Protein AF-0000000066074157 (afdb_homodimer)

pLDDT: mean 97.21, std 5.42, range [56.06, 98.94]

Solvent-accessible surface area (backbone atoms only — not comparable to full-atom values): 10042 Å² total; per-residue (Å²): 130,67,60,67,63,65,35,26,73,60,47,38,75,76,45,83,81,45,41,66,37,86,92,48,96,34,20,33,29,40,74,49,78,46,93,35,44,68,54,33,51,49,39,51,51,57,46,50,55,51,21,60,74,66,71,52,65,59,36,37,37,38,48,57,25,34,39,38,40,38,36,48,34,77,82,44,68,15,15,24,67,66,36,48,53,52,50,54,48,49,62,71,62,98,131,67,59,66,64,65,35,25,74,60,46,36,75,78,44,83,79,44,40,66,38,86,90,47,95,34,21,34,28,40,75,48,77,46,93,35,46,69,54,33,51,49,39,50,50,57,46,49,55,51,21,60,74,67,72,51,67,56,36,38,36,37,48,55,25,34,40,38,40,41,36,48,34,75,81,42,68,16,13,25,66,68,40,49,54,50,49,54,47,50,62,70,62,100

Organism: Caulobacter vibrioides (strain ATCC 19089 / CIP 103742 / CB 15) (NCBI:txid190650)

Nearest PDB structures (foldseek):
  3jst-assembly2_B  TM=9.511E-01  e=1.530E-12  Brucella melitensis
  4wil-assembly1_A  TM=9.406E-01  e=5.810E-11  Mus musculus
  1ru0-assembly1_A  TM=9.405E-01  e=1.100E-10  Mus musculus
  3hxa-assembly1_D  TM=9.106E-01  e=7.994E-11  Rattus norvegicus
  2v6u-assembly1_A  TM=8.826E-01  e=7.500E-11  Toxoplasma gondii RH

Sequence (188 aa):
MSRPRIGAAAAITQLEGWAIAPNHKDAIVKTFRFDDFNQAFGFMTRVALMADKLDHHPEWFNVYNRVEVLLTTHDADGVTDLDLTLAKFMDSAAMSRPRIGAAAAITQLEGWAIAPNHKDAIVKTFRFDDFNQAFGFMTRVALMADKLDHHPEWFNVYNRVEVLLTTHDADGVTDLDLTLAKFMDSAA

Structure (mmCIF, N/CA/C/O backbone):
data_AF-0000000066074157-model_v1
#
loop_
_entity.id
_entity.type
_entity.pdbx_description
1 polymer 'Putative pterin-4-alpha-carbinolamine dehydratase'
#
loop_
_atom_site.group_PDB
_atom_site.id
_atom_site.type_symbol
_atom_site.label_atom_id
_atom_site.label_alt_id
_atom_site.label_comp_id
_atom_site.label_asym_id
_atom_site.label_entity_id
_atom_site.label_seq_id
_atom_site.pdbx_PDB_ins_code
_atom_site.Cartn_x
_atom_site.Cartn_y
_atom_site.Cartn_z
_atom_site.occupancy
_atom_site.B_iso_or_equiv
_atom_site.auth_seq_id
_atom_site.auth_comp_id
_atom_site.auth_asym_id
_atom_site.auth_atom_id
_atom_site.pdbx_PDB_model_num
ATOM 1 N N . MET A 1 1 ? 14.289 23.547 7.617 1 56.06 1 MET A N 1
ATOM 2 C CA . MET A 1 1 ? 13.766 23.656 8.977 1 56.06 1 MET A CA 1
ATOM 3 C C . MET A 1 1 ? 12.641 22.656 9.211 1 56.06 1 MET A C 1
ATOM 5 O O . MET A 1 1 ? 11.852 22.375 8.305 1 56.06 1 MET A O 1
ATOM 9 N N . SER A 1 2 ? 12.742 21.75 10.375 1 72.62 2 SER A N 1
ATOM 10 C CA . SER A 1 2 ? 11.719 20.766 10.695 1 72.62 2 SER A CA 1
ATOM 11 C C . SER A 1 2 ? 10.344 21.406 10.844 1 72.62 2 SER A C 1
ATOM 13 O O . SER A 1 2 ? 10.234 22.547 11.305 1 72.62 2 SER A O 1
ATOM 15 N N . ARG A 1 3 ? 9.344 20.953 10.156 1 81.56 3 ARG A N 1
ATOM 16 C CA . ARG A 1 3 ? 7.973 21.438 10.242 1 81.56 3 ARG A CA 1
ATOM 17 C C . ARG A 1 3 ? 7.465 21.391 11.68 1 81.56 3 ARG A C 1
ATOM 19 O O . ARG A 1 3 ? 7.801 20.469 12.438 1 81.56 3 ARG A O 1
ATOM 26 N N . PRO A 1 4 ? 6.777 22.391 12.094 1 91.31 4 PRO A N 1
ATOM 27 C CA . PRO A 1 4 ? 6.242 22.375 13.453 1 91.31 4 PRO A CA 1
ATOM 28 C C . PRO A 1 4 ? 5.348 21.172 13.727 1 91.31 4 PRO A C 1
ATOM 30 O O . PRO A 1 4 ? 4.547 20.781 12.867 1 91.31 4 PRO A O 1
ATOM 33 N N . ARG A 1 5 ? 5.578 20.562 14.922 1 95.44 5 ARG A N 1
ATOM 34 C CA . ARG A 1 5 ? 4.766 19.438 15.367 1 95.44 5 ARG A CA 1
ATOM 35 C C . ARG A 1 5 ? 3.5 19.922 16.062 1 95.44 5 ARG A C 1
ATOM 37 O O . ARG A 1 5 ? 3.553 20.812 16.922 1 95.44 5 ARG A O 1
ATOM 44 N N . ILE A 1 6 ? 2.346 19.438 15.625 1 97.62 6 ILE A N 1
ATOM 45 C CA . ILE A 1 6 ? 1.091 19.703 16.328 1 97.62 6 ILE A CA 1
ATOM 46 C C . ILE A 1 6 ? 0.775 18.531 17.266 1 97.62 6 ILE A C 1
ATOM 48 O O . ILE A 1 6 ? 0.051 18.703 18.25 1 97.62 6 ILE A O 1
ATOM 52 N N . GLY A 1 7 ? 1.252 17.312 16.922 1 98.25 7 GLY A N 1
ATOM 53 C CA . GLY A 1 7 ? 1.063 16.141 17.75 1 98.25 7 GLY A CA 1
ATOM 54 C C . GLY A 1 7 ? -0.182 15.352 17.391 1 98.25 7 GLY A C 1
ATOM 55 O O . GLY A 1 7 ? -1.191 15.93 16.984 1 98.25 7 GLY A O 1
ATOM 56 N N . ALA A 1 8 ? -0.112 14.047 17.594 1 98.69 8 ALA A N 1
ATOM 57 C CA . ALA A 1 8 ? -1.194 13.133 17.25 1 98.69 8 ALA A CA 1
ATOM 58 C C . ALA A 1 8 ? -2.461 13.453 18.031 1 98.69 8 ALA A C 1
ATOM 60 O O . ALA A 1 8 ? -3.564 13.422 17.484 1 98.69 8 ALA A O 1
ATOM 61 N N . ALA A 1 9 ? -2.279 13.727 19.297 1 97.88 9 ALA A N 1
ATOM 62 C CA . ALA A 1 9 ? -3.42 13.992 20.172 1 97.88 9 ALA A CA 1
ATOM 63 C C . ALA A 1 9 ? -4.223 15.188 19.672 1 97.88 9 ALA A C 1
ATOM 65 O O . ALA A 1 9 ? -5.457 15.148 19.641 1 97.88 9 ALA A O 1
ATOM 66 N N . ALA A 1 10 ? -3.537 16.234 19.312 1 97.94 10 ALA A N 1
ATOM 67 C CA . ALA A 1 10 ? -4.207 17.422 18.797 1 97.94 10 ALA A CA 1
ATOM 68 C C . ALA A 1 10 ? -4.855 17.141 17.438 1 97.94 10 ALA A C 1
ATOM 70 O O . ALA A 1 10 ? -5.965 17.609 17.172 1 97.94 10 ALA A O 1
ATOM 71 N N . ALA A 1 11 ? -4.195 16.438 16.578 1 98.5 11 ALA A N 1
ATOM 72 C CA . ALA A 1 11 ? -4.66 16.172 15.227 1 98.5 11 ALA A CA 1
ATOM 73 C C . ALA A 1 11 ? -5.965 15.383 15.234 1 98.5 11 ALA A C 1
ATOM 75 O O . ALA A 1 11 ? -6.906 15.719 14.508 1 98.5 11 ALA A O 1
ATOM 76 N N . ILE A 1 12 ? -6.008 14.312 16.109 1 98.44 12 ILE A N 1
ATOM 77 C CA . ILE A 1 12 ? -7.137 13.398 16.016 1 98.44 12 ILE A CA 1
ATOM 78 C C . ILE A 1 12 ? -8.414 14.086 16.5 1 98.44 12 ILE A C 1
ATOM 80 O O . ILE A 1 12 ? -9.523 13.648 16.172 1 98.44 12 ILE A O 1
ATOM 84 N N . THR A 1 13 ? -8.258 15.188 17.25 1 98.25 13 THR A N 1
ATOM 85 C CA . THR A 1 13 ? -9.43 15.938 17.688 1 98.25 13 THR A CA 1
ATOM 86 C C . THR A 1 13 ? -10.102 16.625 16.5 1 98.25 13 THR A C 1
ATOM 88 O O . THR A 1 13 ? -11.258 17.031 16.594 1 98.25 13 THR A O 1
ATOM 91 N N . GLN A 1 14 ? -9.43 16.719 15.414 1 98.12 14 GLN A N 1
ATOM 92 C CA . GLN A 1 14 ? -9.938 17.406 14.227 1 98.12 14 GLN A CA 1
ATOM 93 C C . GLN A 1 14 ? -10.32 16.406 13.141 1 98.12 14 GLN A C 1
ATOM 95 O O . GLN A 1 14 ? -10.656 16.812 12.016 1 98.12 14 GLN A O 1
ATOM 100 N N . LEU A 1 15 ? -10.258 15.18 13.453 1 98.56 15 LEU A N 1
ATOM 101 C CA . LEU A 1 15 ? -10.461 14.125 12.461 1 98.56 15 LEU A CA 1
ATOM 102 C C . LEU A 1 15 ? -11.484 13.109 12.961 1 98.56 15 LEU A C 1
ATOM 104 O O . LEU A 1 15 ? -11.656 12.938 14.172 1 98.56 15 LEU A O 1
ATOM 108 N N . GLU A 1 16 ? -12.188 12.547 12.117 1 97.62 16 GLU A N 1
ATOM 109 C CA . GLU A 1 16 ? -13.117 11.484 12.469 1 97.62 16 GLU A CA 1
ATOM 110 C C . GLU A 1 16 ? -12.547 10.109 12.109 1 97.62 16 GLU A C 1
ATOM 112 O O . GLU A 1 16 ? -12.117 9.891 10.977 1 97.62 16 GLU A O 1
ATOM 117 N N . GLY A 1 17 ? -12.539 9.203 13.039 1 98.44 17 GLY A N 1
ATOM 118 C CA . GLY A 1 17 ? -12.164 7.824 12.766 1 98.44 17 GLY A CA 1
ATOM 119 C C . GLY A 1 17 ? -10.664 7.598 12.805 1 98.44 17 GLY A C 1
ATOM 120 O O . GLY A 1 17 ? -10.188 6.5 12.516 1 98.44 17 GLY A O 1
ATOM 121 N N . TRP A 1 18 ? -9.938 8.57 13.055 1 98.81 18 TRP A N 1
ATOM 122 C CA . TRP A 1 18 ? -8.492 8.453 13.219 1 98.81 18 TRP A CA 1
ATOM 123 C C . TRP A 1 18 ? -8.117 8.227 14.68 1 98.81 18 TRP A C 1
ATOM 125 O O . TRP A 1 18 ? -8.828 8.68 15.586 1 98.81 18 TRP A O 1
ATOM 135 N N . ALA A 1 19 ? -7.027 7.547 14.898 1 98.81 19 ALA A N 1
ATOM 136 C CA . ALA A 1 19 ? -6.535 7.25 16.25 1 98.81 19 ALA A CA 1
ATOM 137 C C . ALA A 1 19 ? -5.039 7.531 16.359 1 98.81 19 ALA A C 1
ATOM 139 O O . ALA A 1 19 ? -4.352 7.672 15.336 1 98.81 19 ALA A O 1
ATOM 140 N N . ILE A 1 20 ? -4.586 7.617 17.609 1 98.75 20 ILE A N 1
ATOM 141 C CA . ILE A 1 20 ? -3.15 7.652 17.859 1 98.75 20 ILE A CA 1
ATOM 142 C C . ILE A 1 20 ? -2.557 6.262 17.641 1 98.75 20 ILE A C 1
ATOM 144 O O . ILE A 1 20 ? -3.105 5.266 18.109 1 98.75 20 ILE A O 1
ATOM 148 N N . ALA A 1 21 ? -1.459 6.246 16.891 1 98.5 21 ALA A N 1
ATOM 149 C CA . ALA A 1 21 ? -0.826 4.953 16.641 1 98.5 21 ALA A CA 1
ATOM 150 C C . ALA A 1 21 ? -0.281 4.344 17.922 1 98.5 21 ALA A C 1
ATOM 152 O O . ALA A 1 21 ? 0.498 4.98 18.641 1 98.5 21 ALA A O 1
ATOM 153 N N . PRO A 1 22 ? -0.626 3.164 18.344 1 95.38 22 PRO A N 1
ATOM 154 C CA . PRO A 1 22 ? -0.221 2.59 19.625 1 95.38 22 PRO A CA 1
ATOM 155 C C . PRO A 1 22 ? 1.269 2.258 19.688 1 95.38 22 PRO A C 1
ATOM 157 O O . PRO A 1 22 ? 1.879 2.316 20.75 1 95.38 22 PRO A O 1
ATOM 160 N N . ASN A 1 23 ? 1.909 1.948 18.703 1 92.62 23 ASN A N 1
ATOM 161 C CA . ASN A 1 23 ? 3.307 1.529 18.703 1 92.62 23 ASN A CA 1
ATOM 162 C C . ASN A 1 23 ? 4.18 2.508 17.922 1 92.62 23 ASN A C 1
ATOM 164 O O . ASN A 1 23 ? 5.074 2.094 17.188 1 92.62 23 ASN A O 1
ATOM 168 N N . HIS A 1 24 ? 3.877 3.703 18.109 1 96.5 24 HIS A N 1
ATOM 169 C CA . HIS A 1 24 ? 4.633 4.781 17.469 1 96.5 24 HIS A CA 1
ATOM 170 C C . HIS A 1 24 ? 4.773 5.977 18.406 1 96.5 24 HIS A C 1
ATOM 172 O O . HIS A 1 24 ? 3.887 6.242 19.219 1 96.5 24 HIS A O 1
ATOM 178 N N . LYS A 1 25 ? 5.867 6.656 18.359 1 95.94 25 LYS A N 1
ATOM 179 C CA . LYS A 1 25 ? 6.113 7.801 19.234 1 95.94 25 LYS A CA 1
ATOM 180 C C . LYS A 1 25 ? 5.047 8.875 19.047 1 95.94 25 LYS A C 1
ATOM 182 O O . LYS A 1 25 ? 4.504 9.398 20.016 1 95.94 25 LYS A O 1
ATOM 187 N N . ASP A 1 26 ? 4.777 9.297 17.781 1 98.56 26 ASP A N 1
ATOM 188 C CA . ASP A 1 26 ? 3.797 10.32 17.438 1 98.56 26 ASP A CA 1
ATOM 189 C C . ASP A 1 26 ? 3.324 10.172 16 1 98.56 26 ASP A C 1
ATOM 191 O O . ASP A 1 26 ? 3.965 10.672 15.07 1 98.56 26 ASP A O 1
ATOM 195 N N . ALA A 1 27 ? 2.188 9.531 15.789 1 98.88 27 ALA A N 1
ATOM 196 C CA . ALA A 1 27 ? 1.576 9.266 14.492 1 98.88 27 ALA A CA 1
ATOM 197 C C . ALA A 1 27 ? 0.07 9.062 14.625 1 98.88 27 ALA A C 1
ATOM 199 O O . ALA A 1 27 ? -0.431 8.789 15.719 1 98.88 27 ALA A O 1
ATOM 200 N N . ILE A 1 28 ? -0.613 9.219 13.547 1 98.94 28 ILE A N 1
ATOM 201 C CA . ILE A 1 28 ? -2.045 8.938 13.516 1 98.94 28 ILE A CA 1
ATOM 202 C C . ILE A 1 28 ? -2.336 7.84 12.492 1 98.94 28 ILE A C 1
ATOM 204 O O . ILE A 1 28 ? -1.609 7.691 11.508 1 98.94 28 ILE A O 1
ATOM 208 N N . VAL A 1 29 ? -3.387 7.043 12.758 1 98.94 29 VAL A N 1
ATOM 209 C CA . VAL A 1 29 ? -3.678 5.887 11.922 1 98.94 29 VAL A CA 1
ATOM 210 C C . VAL A 1 29 ? -5.176 5.809 11.648 1 98.94 29 VAL A C 1
ATOM 212 O O . VAL A 1 29 ? -5.984 6.285 12.445 1 98.94 29 VAL A O 1
ATOM 215 N N . LYS A 1 30 ? -5.523 5.27 10.539 1 98.88 30 LYS A N 1
ATOM 216 C CA . LYS A 1 30 ? -6.898 4.938 10.172 1 98.88 30 LYS A CA 1
ATOM 217 C C . LYS A 1 30 ? -6.941 3.805 9.156 1 98.88 30 LYS A C 1
ATOM 219 O O . LYS A 1 30 ? -6.066 3.705 8.297 1 98.88 30 LYS A O 1
ATOM 224 N N . THR A 1 31 ? -7.91 2.934 9.305 1 98.88 31 THR A N 1
ATOM 225 C CA . THR A 1 31 ? -8.195 1.899 8.32 1 98.88 31 THR A CA 1
ATOM 226 C C . THR A 1 31 ? -9.43 2.26 7.5 1 98.88 31 THR A C 1
ATOM 228 O O . THR A 1 31 ? -10.477 2.586 8.062 1 98.88 31 THR A O 1
ATOM 231 N N . PHE A 1 32 ? -9.266 2.273 6.188 1 98.94 32 PHE A N 1
ATOM 232 C CA . PHE A 1 32 ? -10.375 2.455 5.258 1 98.94 32 PHE A CA 1
ATOM 233 C C . PHE A 1 32 ? -10.797 1.122 4.648 1 98.94 32 PHE A C 1
ATOM 235 O O . PHE A 1 32 ? -9.945 0.282 4.336 1 98.94 32 PHE A O 1
ATOM 242 N N . ARG A 1 33 ? -12.078 0.903 4.477 1 98.81 33 ARG A N 1
ATOM 243 C CA . ARG A 1 33 ? -12.633 -0.272 3.812 1 98.81 33 ARG A CA 1
ATOM 244 C C . ARG A 1 33 ? -13.555 0.132 2.664 1 98.81 33 ARG A C 1
ATOM 246 O O . ARG A 1 33 ? -14.32 1.091 2.783 1 98.81 33 ARG A O 1
ATOM 253 N N . PHE A 1 34 ? -13.43 -0.602 1.562 1 98.88 34 PHE A N 1
ATOM 254 C CA . PHE A 1 34 ? -14.18 -0.307 0.344 1 98.88 34 PHE A CA 1
ATOM 255 C C . PHE A 1 34 ? -14.945 -1.533 -0.129 1 98.88 34 PHE A C 1
ATOM 257 O O . PHE A 1 34 ? -14.883 -2.594 0.497 1 98.88 34 PHE A O 1
ATOM 264 N N . ASP A 1 35 ? -15.695 -1.374 -1.192 1 98.62 35 ASP A N 1
ATOM 265 C CA . ASP A 1 35 ? -16.516 -2.48 -1.679 1 98.62 35 ASP A CA 1
ATOM 266 C C . ASP A 1 35 ? -15.648 -3.553 -2.342 1 98.62 35 ASP A C 1
ATOM 268 O O . ASP A 1 35 ? -15.961 -4.742 -2.268 1 98.62 35 ASP A O 1
ATOM 272 N N . ASP A 1 36 ? -14.656 -3.113 -3.029 1 98.44 36 ASP A N 1
ATOM 273 C CA . ASP A 1 36 ? -13.773 -4.031 -3.742 1 98.44 36 ASP A CA 1
ATOM 274 C C . ASP A 1 36 ? -12.383 -3.426 -3.936 1 98.44 36 ASP A C 1
ATOM 276 O O . ASP A 1 36 ? -12.109 -2.328 -3.443 1 98.44 36 ASP A O 1
ATOM 280 N N . PHE A 1 37 ? -11.539 -4.23 -4.574 1 98.62 37 PHE A N 1
ATOM 281 C CA . PHE A 1 37 ? -10.156 -3.822 -4.785 1 98.62 37 PHE A CA 1
ATOM 282 C C . PHE A 1 37 ? -10.086 -2.58 -5.664 1 98.62 37 PHE A C 1
ATOM 284 O O . PHE A 1 37 ? -9.25 -1.701 -5.441 1 98.62 37 PHE A O 1
ATOM 291 N N . ASN A 1 38 ? -10.938 -2.484 -6.668 1 98.25 38 ASN A N 1
ATOM 292 C CA . ASN A 1 38 ? -10.922 -1.355 -7.594 1 98.25 38 ASN A CA 1
ATOM 293 C C . ASN A 1 38 ? -11.195 -0.038 -6.875 1 98.25 38 ASN A C 1
ATOM 295 O O . ASN A 1 38 ? -10.516 0.96 -7.117 1 98.25 38 ASN A O 1
ATOM 299 N N . GLN A 1 39 ? -12.102 -0.058 -6.004 1 98.75 39 GLN A N 1
ATOM 300 C CA . GLN A 1 39 ? -12.398 1.148 -5.238 1 98.75 39 GLN A CA 1
ATOM 301 C C . GLN A 1 39 ? -11.258 1.489 -4.285 1 98.75 39 GLN A C 1
ATOM 303 O O . GLN A 1 39 ? -10.898 2.66 -4.125 1 98.75 39 GLN A O 1
ATOM 308 N N . ALA A 1 40 ? -10.719 0.492 -3.588 1 98.81 40 ALA A N 1
ATOM 309 C CA . ALA A 1 40 ? -9.594 0.72 -2.688 1 98.81 40 ALA A CA 1
ATOM 310 C C . ALA A 1 40 ? -8.422 1.348 -3.43 1 98.81 40 ALA A C 1
ATOM 312 O O . ALA A 1 40 ? -7.852 2.346 -2.979 1 98.81 40 ALA A O 1
ATOM 313 N N . PHE A 1 41 ? -8.109 0.77 -4.598 1 98.81 41 PHE A N 1
ATOM 314 C CA . PHE A 1 41 ? -6.953 1.271 -5.328 1 98.81 41 PHE A CA 1
ATOM 315 C C . PHE A 1 41 ? -7.246 2.633 -5.941 1 98.81 41 PHE A C 1
ATOM 317 O O . PHE A 1 41 ? -6.348 3.461 -6.094 1 98.81 41 PHE A O 1
ATOM 324 N N . GLY A 1 42 ? -8.531 2.848 -6.285 1 98.81 42 GLY A N 1
ATOM 325 C CA . GLY A 1 42 ? -8.922 4.188 -6.695 1 98.81 42 GLY A CA 1
ATOM 326 C C . GLY A 1 42 ? -8.672 5.234 -5.625 1 98.81 42 GLY A C 1
ATOM 327 O O . GLY A 1 42 ? -8.156 6.316 -5.91 1 98.81 42 GLY A O 1
ATOM 328 N N . PHE A 1 43 ? -9.039 4.934 -4.387 1 98.94 43 PHE A N 1
ATOM 329 C CA . PHE A 1 43 ? -8.742 5.777 -3.234 1 98.94 43 PHE A CA 1
ATOM 330 C C . PHE A 1 43 ? -7.242 6.023 -3.113 1 98.94 43 PHE A C 1
ATOM 332 O O . PHE A 1 43 ? -6.805 7.168 -2.963 1 98.94 43 PHE A O 1
ATOM 339 N N . MET A 1 44 ? -6.449 4.969 -3.232 1 98.94 44 MET A N 1
ATOM 340 C CA . MET A 1 44 ? -5 5.09 -3.1 1 98.94 44 MET A CA 1
ATOM 341 C C . MET A 1 44 ? -4.426 5.977 -4.203 1 98.94 44 MET A C 1
ATOM 343 O O . MET A 1 44 ? -3.508 6.762 -3.959 1 98.94 44 MET A O 1
ATOM 347 N N . THR A 1 45 ? -5.016 5.852 -5.398 1 98.81 45 THR A N 1
ATOM 348 C CA . THR A 1 45 ? -4.555 6.656 -6.523 1 98.81 45 THR A CA 1
ATOM 349 C C . THR A 1 45 ? -4.812 8.141 -6.273 1 98.81 45 THR A C 1
ATOM 351 O O . THR A 1 45 ? -3.932 8.977 -6.48 1 98.81 45 THR A O 1
ATOM 354 N N . ARG A 1 46 ? -5.98 8.469 -5.828 1 98.88 46 ARG A N 1
ATOM 355 C CA . ARG A 1 46 ? -6.297 9.859 -5.516 1 98.88 46 ARG A CA 1
ATOM 356 C C . ARG A 1 46 ? -5.379 10.398 -4.422 1 98.88 46 ARG A C 1
ATOM 358 O O . ARG A 1 46 ? -4.902 11.523 -4.508 1 98.88 46 ARG A O 1
ATOM 365 N N . VAL A 1 47 ? -5.156 9.602 -3.418 1 98.88 47 VAL A N 1
ATOM 366 C CA . VAL A 1 47 ? -4.305 10.016 -2.311 1 98.88 47 VAL A CA 1
ATOM 367 C C . VAL A 1 47 ? -2.867 10.188 -2.801 1 98.88 47 VAL A C 1
ATOM 369 O O . VAL A 1 47 ? -2.17 11.117 -2.387 1 98.88 47 VAL A O 1
ATOM 372 N N . ALA A 1 48 ? -2.412 9.305 -3.688 1 98.88 48 ALA A N 1
ATOM 373 C CA . ALA A 1 48 ? -1.056 9.383 -4.223 1 98.88 48 ALA A CA 1
ATOM 374 C C . ALA A 1 48 ? -0.826 10.711 -4.941 1 98.88 48 ALA A C 1
ATOM 376 O O . ALA A 1 48 ? 0.241 11.312 -4.816 1 98.88 48 ALA A O 1
ATOM 377 N N . LEU A 1 49 ? -1.794 11.148 -5.691 1 98.38 49 LEU A N 1
ATOM 378 C CA . LEU A 1 49 ? -1.694 12.422 -6.395 1 98.38 49 LEU A CA 1
ATOM 379 C C . LEU A 1 49 ? -1.584 13.578 -5.41 1 98.38 49 LEU A C 1
ATOM 381 O O . LEU A 1 49 ? -0.754 14.477 -5.59 1 98.38 49 LEU A O 1
ATOM 3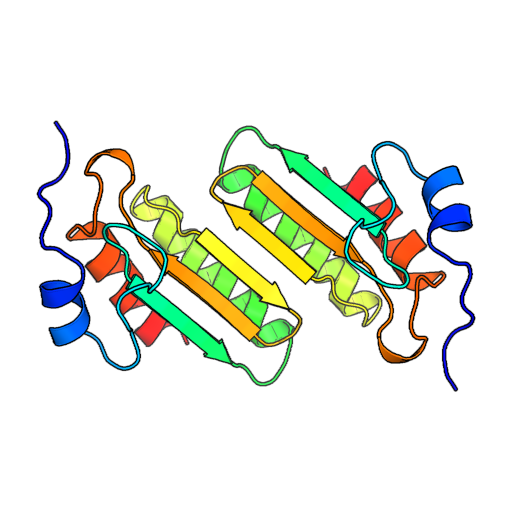85 N N . MET A 1 50 ? -2.367 13.562 -4.363 1 98.69 50 MET A N 1
ATOM 386 C CA . MET A 1 50 ? -2.303 14.602 -3.344 1 98.69 50 MET A CA 1
ATOM 387 C C . MET A 1 50 ? -0.975 14.547 -2.594 1 98.69 50 MET A C 1
ATOM 389 O O . MET A 1 50 ? -0.378 15.586 -2.303 1 98.69 50 MET A O 1
ATOM 393 N N . ALA A 1 51 ? -0.55 13.344 -2.234 1 98.62 51 ALA A N 1
ATOM 394 C CA . ALA A 1 51 ? 0.726 13.148 -1.552 1 98.62 51 ALA A CA 1
ATOM 395 C C . ALA A 1 51 ? 1.873 13.773 -2.338 1 98.62 51 ALA A C 1
ATOM 397 O O . ALA A 1 51 ? 2.756 14.414 -1.757 1 98.62 51 ALA A O 1
ATOM 398 N N . ASP A 1 52 ? 1.863 13.586 -3.654 1 97.06 52 ASP A N 1
ATOM 399 C CA . ASP A 1 52 ? 2.875 14.164 -4.531 1 97.06 52 ASP A CA 1
ATOM 400 C C . ASP A 1 52 ? 2.814 15.695 -4.5 1 97.06 52 ASP A C 1
ATOM 402 O O . ASP A 1 52 ? 3.848 16.359 -4.41 1 97.06 52 ASP A O 1
ATOM 406 N N . LYS A 1 53 ? 1.638 16.219 -4.539 1 97.38 53 LYS A N 1
ATOM 407 C CA . LYS A 1 53 ? 1.429 17.656 -4.504 1 97.38 53 LYS A CA 1
ATOM 408 C C . LYS A 1 53 ? 1.959 18.266 -3.205 1 97.38 53 LYS A C 1
ATOM 410 O O . LYS A 1 53 ? 2.568 19.328 -3.213 1 97.38 53 LYS A O 1
ATOM 415 N N . LEU A 1 54 ? 1.789 17.578 -2.125 1 97.38 54 LEU A N 1
ATOM 416 C CA . LEU A 1 54 ? 2.189 18.062 -0.805 1 97.38 54 LEU A CA 1
ATOM 417 C C . LEU A 1 54 ? 3.652 17.719 -0.528 1 97.38 54 LEU A C 1
ATOM 419 O O . LEU A 1 54 ? 4.238 18.234 0.429 1 97.38 54 LEU A O 1
ATOM 423 N N . ASP A 1 55 ? 4.18 16.812 -1.364 1 97.31 55 ASP A N 1
ATOM 424 C CA . ASP A 1 55 ? 5.469 16.188 -1.09 1 97.31 55 ASP A CA 1
ATOM 425 C C . ASP A 1 55 ? 5.504 15.594 0.313 1 97.31 55 ASP A C 1
ATOM 427 O O . ASP A 1 55 ? 6.422 15.867 1.09 1 97.31 55 ASP A O 1
ATOM 431 N N . HIS A 1 56 ? 4.535 14.953 0.688 1 98.38 56 HIS A N 1
ATOM 432 C CA . HIS A 1 56 ? 4.316 14.258 1.948 1 98.38 56 HIS A CA 1
ATOM 433 C C . HIS A 1 56 ? 3.564 12.945 1.729 1 98.38 56 HIS A C 1
ATOM 435 O O . HIS A 1 56 ? 2.396 12.961 1.334 1 98.38 56 HIS A O 1
ATOM 441 N N . HIS A 1 57 ? 4.254 11.891 1.969 1 98.75 57 HIS A N 1
ATOM 442 C CA . HIS A 1 57 ? 3.76 10.586 1.548 1 98.75 57 HIS A CA 1
ATOM 443 C C . HIS A 1 57 ? 3.336 9.75 2.748 1 98.75 57 HIS A C 1
ATOM 445 O O . HIS A 1 57 ? 3.992 9.773 3.791 1 98.75 57 HIS A O 1
ATOM 451 N N . PRO A 1 58 ? 2.285 9.023 2.613 1 98.75 58 PRO A N 1
ATOM 452 C CA . PRO A 1 58 ? 1.83 8.133 3.684 1 98.75 58 PRO A CA 1
ATOM 453 C C . PRO A 1 58 ? 2.674 6.863 3.795 1 98.75 58 PRO A C 1
ATOM 455 O O . PRO A 1 58 ? 3.473 6.57 2.9 1 98.75 58 PRO A O 1
ATOM 458 N N . GLU A 1 59 ? 2.598 6.199 4.891 1 98.56 59 GLU A N 1
ATOM 459 C CA . GLU A 1 59 ? 2.857 4.77 5.051 1 98.56 59 GLU A CA 1
ATOM 460 C C . GLU A 1 59 ? 1.561 3.967 5.039 1 98.56 59 GLU A C 1
ATOM 462 O O . GLU A 1 59 ? 0.646 4.246 5.816 1 98.56 59 GLU A O 1
ATOM 467 N N . TRP A 1 60 ? 1.448 2.998 4.109 1 98.81 60 TRP A N 1
ATOM 468 C CA . TRP A 1 60 ? 0.128 2.379 4.059 1 98.81 60 TRP A CA 1
ATOM 469 C C . TRP A 1 60 ? 0.225 0.926 3.605 1 98.81 60 TRP A C 1
ATOM 471 O O . TRP A 1 60 ? 1.177 0.545 2.92 1 98.81 60 TRP A O 1
ATOM 481 N N . PHE A 1 61 ? -0.65 0.119 4.125 1 98.88 61 PHE A N 1
ATOM 482 C CA . PHE A 1 61 ? -0.819 -1.309 3.881 1 98.88 61 PHE A CA 1
ATOM 483 C C . PHE A 1 61 ? -2.174 -1.592 3.242 1 98.88 61 PHE A C 1
ATOM 485 O O . PHE A 1 61 ? -3.195 -1.061 3.68 1 98.88 61 PHE A O 1
ATOM 492 N N . ASN A 1 62 ? -2.145 -2.367 2.127 1 98.88 62 ASN A N 1
ATOM 493 C CA . ASN A 1 62 ? -3.369 -2.678 1.398 1 98.88 62 ASN A CA 1
ATOM 494 C C . ASN A 1 62 ? -3.531 -4.18 1.189 1 98.88 62 ASN A C 1
ATOM 496 O O . ASN A 1 62 ? -2.596 -4.855 0.757 1 98.88 62 ASN A O 1
ATOM 500 N N . VAL A 1 63 ? -4.668 -4.738 1.549 1 98.38 63 VAL A N 1
ATOM 501 C CA . VAL A 1 63 ? -5.125 -6.09 1.24 1 98.38 63 VAL A CA 1
ATOM 502 C C . VAL A 1 63 ? -6.543 -6.039 0.673 1 98.38 63 VAL A C 1
ATOM 504 O O . VAL A 1 63 ? -7.492 -5.727 1.392 1 98.38 63 VAL A O 1
ATOM 507 N N . TYR A 1 64 ? -6.648 -6.355 -0.554 1 97.81 64 TYR A N 1
ATOM 508 C CA . TYR A 1 64 ? -7.902 -6.34 -1.302 1 97.81 64 TYR A CA 1
ATOM 509 C C . TYR A 1 64 ? -8.633 -5.012 -1.123 1 97.81 64 TYR A C 1
ATOM 511 O O . TYR A 1 64 ? -8.195 -3.986 -1.652 1 97.81 64 TYR A O 1
ATOM 519 N N . ASN A 1 65 ? -9.664 -4.973 -0.325 1 98.69 65 ASN A N 1
ATOM 520 C CA . ASN A 1 65 ? -10.523 -3.795 -0.26 1 98.69 65 ASN A CA 1
ATOM 521 C C . ASN A 1 65 ? -10.219 -2.951 0.976 1 98.69 65 ASN A C 1
ATOM 523 O O . ASN A 1 65 ? -11.008 -2.08 1.345 1 98.69 65 ASN A O 1
ATOM 527 N N . ARG A 1 66 ? -9.102 -3.273 1.64 1 98.88 66 ARG A N 1
ATOM 528 C CA . ARG A 1 66 ? -8.734 -2.617 2.889 1 98.88 66 ARG A CA 1
ATOM 529 C C . ARG A 1 66 ? -7.414 -1.865 2.744 1 98.88 66 ARG A C 1
ATOM 531 O O . ARG A 1 66 ? -6.449 -2.393 2.182 1 98.88 66 ARG A O 1
ATOM 538 N N . VAL A 1 67 ? -7.398 -0.574 3.248 1 98.94 67 VAL A N 1
ATOM 539 C CA . VAL A 1 67 ? -6.188 0.242 3.254 1 98.94 67 VAL A CA 1
ATOM 540 C C . VAL A 1 67 ? -5.918 0.754 4.668 1 98.94 67 VAL A C 1
ATOM 542 O O . VAL A 1 67 ? -6.734 1.481 5.238 1 98.94 67 VAL A O 1
ATOM 545 N N . GLU A 1 68 ? -4.852 0.367 5.258 1 98.94 68 GLU A N 1
ATOM 546 C CA . GLU A 1 68 ? -4.387 0.87 6.547 1 98.94 68 GLU A CA 1
ATOM 547 C C . GLU A 1 68 ? -3.344 1.972 6.363 1 98.94 68 GLU A C 1
ATOM 549 O O . GLU A 1 68 ? -2.352 1.783 5.656 1 98.94 68 GLU A O 1
ATOM 554 N N . VAL A 1 69 ? -3.594 3.098 7.023 1 98.88 69 VAL A N 1
ATOM 555 C CA . VAL A 1 69 ? -2.764 4.273 6.789 1 98.88 69 VAL A CA 1
ATOM 556 C C . VAL A 1 69 ? -2.111 4.715 8.094 1 98.88 69 VAL A C 1
ATOM 558 O O . VAL A 1 69 ? -2.758 4.73 9.148 1 98.88 69 VAL A O 1
ATOM 561 N N . LEU A 1 70 ? -0.887 5.023 8.047 1 98.88 70 LEU A N 1
ATOM 562 C CA . LEU A 1 70 ? -0.149 5.719 9.094 1 98.88 70 LEU A CA 1
ATOM 563 C C . LEU A 1 70 ? 0.45 7.02 8.57 1 98.88 70 LEU A C 1
ATOM 565 O O . LEU A 1 70 ? 1.09 7.031 7.512 1 98.88 70 LEU A O 1
ATOM 569 N N . LEU A 1 71 ? 0.163 8.141 9.289 1 98.81 71 LEU A N 1
ATOM 570 C CA . LEU A 1 71 ? 0.694 9.445 8.906 1 98.81 71 LEU A CA 1
ATOM 571 C C . LEU A 1 71 ? 1.562 10.023 10.016 1 98.81 71 LEU A C 1
ATOM 573 O O . LEU A 1 71 ? 1.153 10.055 11.18 1 98.81 71 LEU A O 1
ATOM 577 N N . THR A 1 72 ? 2.672 10.391 9.711 1 98.62 72 THR A N 1
ATOM 578 C CA . THR A 1 72 ? 3.645 11.102 10.539 1 98.62 72 THR A CA 1
ATOM 579 C C . THR A 1 72 ? 4.672 11.82 9.664 1 98.62 72 THR A C 1
ATOM 581 O O . THR A 1 72 ? 4.852 11.469 8.492 1 98.62 72 THR A O 1
ATOM 584 N N . THR A 1 73 ? 5.25 12.844 10.141 1 97.81 73 THR A N 1
ATOM 585 C CA . THR A 1 73 ? 6.359 13.523 9.484 1 97.81 73 THR A CA 1
ATOM 586 C C . THR A 1 73 ? 7.691 13.125 10.117 1 97.81 73 THR A C 1
ATOM 588 O O . THR A 1 73 ? 8.008 13.539 11.234 1 97.81 73 THR A O 1
ATOM 591 N N . HIS A 1 74 ? 8.461 12.383 9.398 1 94.38 74 HIS A N 1
ATOM 592 C CA . HIS A 1 74 ? 9.664 11.766 9.945 1 94.38 74 HIS A CA 1
ATOM 593 C C . HIS A 1 74 ? 10.656 12.82 10.414 1 94.38 74 HIS A C 1
ATOM 595 O O . HIS A 1 74 ? 11.227 12.703 11.5 1 94.38 74 HIS A O 1
ATOM 601 N N . ASP A 1 75 ? 10.789 13.883 9.586 1 93.5 75 ASP A N 1
ATOM 602 C CA . ASP A 1 75 ? 11.812 14.867 9.914 1 93.5 75 ASP A CA 1
ATOM 603 C C . ASP A 1 75 ? 11.367 15.75 11.086 1 93.5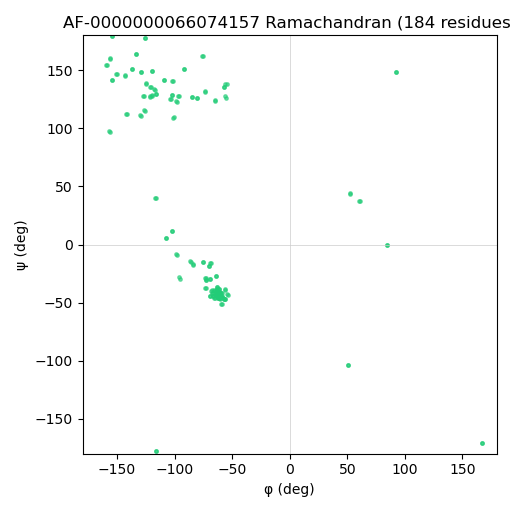 75 ASP A C 1
ATOM 605 O O . ASP A 1 75 ? 12.188 16.469 11.672 1 93.5 75 ASP A O 1
ATOM 609 N N . ALA A 1 76 ? 10.141 15.773 11.461 1 95.62 76 ALA A N 1
ATOM 610 C CA . ALA A 1 76 ? 9.617 16.516 12.602 1 95.62 76 ALA A CA 1
ATOM 611 C C . ALA A 1 76 ? 9.453 15.609 13.82 1 95.62 76 ALA A C 1
ATOM 613 O O . ALA A 1 76 ? 9.125 16.078 14.906 1 95.62 76 ALA A O 1
ATOM 614 N N . ASP A 1 77 ? 9.641 14.344 13.578 1 95.06 77 ASP A N 1
ATOM 615 C CA . ASP A 1 77 ? 9.492 13.328 14.617 1 95.06 77 ASP A CA 1
ATOM 616 C C . ASP A 1 77 ? 8.07 13.328 15.188 1 95.06 77 ASP A C 1
ATOM 618 O O . ASP A 1 77 ? 7.883 13.25 16.406 1 95.06 77 ASP A O 1
ATOM 622 N N . GLY A 1 78 ? 7.137 13.547 14.32 1 98 78 GLY A N 1
ATOM 623 C CA . GLY A 1 78 ? 5.766 13.547 14.805 1 98 78 GLY A CA 1
ATOM 624 C C . GLY A 1 78 ? 4.777 14.109 13.805 1 98 78 GLY A C 1
ATOM 625 O O . GLY A 1 78 ? 5.117 14.32 12.641 1 98 78 GLY A O 1
ATOM 626 N N . VAL A 1 79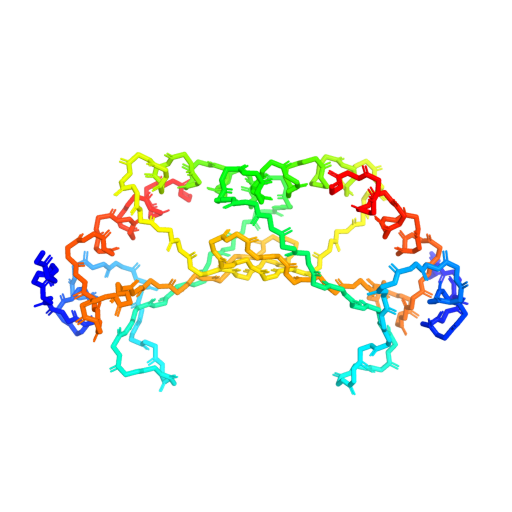 ? 3.549 14.305 14.273 1 98.75 79 VAL A N 1
ATOM 627 C CA . VAL A 1 79 ? 2.436 14.727 13.43 1 98.75 79 VAL A CA 1
ATOM 628 C C . VAL A 1 79 ? 2.5 16.234 13.211 1 98.75 79 VAL A C 1
ATOM 630 O O . VAL A 1 79 ? 2.654 17 14.164 1 98.75 79 VAL A O 1
ATOM 633 N N . THR A 1 80 ? 2.486 16.641 12 1 98.56 80 THR A N 1
ATOM 634 C CA . THR A 1 80 ? 2.482 18.047 11.609 1 98.56 80 THR A CA 1
ATOM 635 C C . THR A 1 80 ? 1.197 18.391 10.867 1 98.56 80 THR A C 1
ATOM 637 O O . THR A 1 80 ? 0.337 17.531 10.664 1 98.56 80 THR A O 1
ATOM 640 N N . ASP A 1 81 ? 1.15 19.641 10.445 1 97.94 81 ASP A N 1
ATOM 641 C CA . ASP A 1 81 ? -0.013 20.094 9.688 1 97.94 81 ASP A CA 1
ATOM 642 C C . ASP A 1 81 ? -0.122 19.359 8.359 1 97.94 81 ASP A C 1
ATOM 644 O O . ASP A 1 81 ? -1.221 19.188 7.824 1 97.94 81 ASP A O 1
ATOM 648 N N . LEU A 1 82 ? 0.993 18.875 7.785 1 98.44 82 LEU A N 1
ATOM 649 C CA . LEU A 1 82 ? 0.953 18.109 6.543 1 98.44 82 LEU A CA 1
ATOM 650 C C . LEU A 1 82 ? 0.188 16.812 6.73 1 98.44 82 LEU A C 1
ATOM 652 O O . LEU A 1 82 ? -0.578 16.406 5.855 1 98.44 82 LEU A O 1
ATOM 656 N N . ASP A 1 83 ? 0.41 16.188 7.844 1 98.75 83 ASP A N 1
ATOM 657 C CA . ASP A 1 83 ? -0.294 14.945 8.156 1 98.75 83 ASP A CA 1
ATOM 658 C C . ASP A 1 83 ? -1.795 15.188 8.297 1 98.75 83 ASP A C 1
ATOM 660 O O . ASP A 1 83 ? -2.605 14.406 7.797 1 98.75 83 ASP A O 1
ATOM 664 N N . LEU A 1 84 ? -2.082 16.266 9.016 1 98.75 84 LEU A N 1
ATOM 665 C CA . LEU A 1 84 ? -3.484 16.625 9.203 1 98.75 84 LEU A CA 1
ATOM 666 C C . LEU A 1 84 ? -4.156 16.922 7.867 1 98.75 84 LEU A C 1
ATOM 668 O O . LEU A 1 84 ? -5.273 16.469 7.613 1 98.75 84 LEU A O 1
ATOM 672 N N . THR A 1 85 ? -3.5 17.672 7.012 1 98.69 85 THR A N 1
ATOM 673 C CA . THR A 1 85 ? -4.023 18.016 5.695 1 98.69 85 THR A CA 1
ATOM 674 C C . THR A 1 85 ? -4.262 16.766 4.859 1 98.69 85 THR A C 1
ATOM 676 O O . THR A 1 85 ? -5.328 16.609 4.262 1 98.69 85 THR A O 1
ATOM 679 N N . LEU A 1 86 ? -3.305 15.812 4.859 1 98.88 86 LEU A N 1
ATOM 680 C CA . LEU A 1 86 ? -3.441 14.586 4.078 1 98.88 86 LEU A CA 1
ATOM 681 C C . LEU A 1 86 ? -4.551 13.711 4.641 1 98.88 86 LEU A C 1
ATOM 683 O O . LEU A 1 86 ? -5.316 13.109 3.885 1 98.88 86 LEU A O 1
ATOM 687 N N . ALA A 1 87 ? -4.625 13.664 5.902 1 98.94 87 ALA A N 1
ATOM 688 C CA . ALA A 1 87 ? -5.676 12.883 6.555 1 98.94 87 ALA A CA 1
ATOM 689 C C . ALA A 1 87 ? -7.059 13.398 6.16 1 98.94 87 ALA A C 1
ATOM 691 O O . ALA A 1 87 ? -7.953 12.609 5.844 1 98.94 87 ALA A O 1
ATOM 692 N N . LYS A 1 88 ? -7.238 14.719 6.215 1 98.88 88 LYS A N 1
ATOM 693 C CA . LYS A 1 88 ? -8.516 15.305 5.828 1 98.88 88 LYS A CA 1
ATOM 694 C C . LYS A 1 88 ? -8.844 14.992 4.371 1 98.88 88 LYS A C 1
ATOM 696 O O . LYS A 1 88 ? -10 14.711 4.039 1 98.88 88 LYS A O 1
ATOM 701 N N . PHE A 1 89 ? -7.863 15.07 3.588 1 98.88 89 PHE A N 1
ATOM 702 C CA . PHE A 1 89 ? -8.086 14.727 2.191 1 98.88 89 PHE A CA 1
ATOM 703 C C . PHE A 1 89 ? -8.508 13.266 2.059 1 98.88 89 PHE A C 1
ATOM 705 O O . PHE A 1 89 ? -9.422 12.945 1.294 1 98.88 89 PHE A O 1
ATOM 712 N N . MET A 1 90 ? -7.828 12.328 2.738 1 98.88 90 MET A N 1
ATOM 713 C CA . MET A 1 90 ? -8.172 10.906 2.695 1 98.88 90 MET A CA 1
ATOM 714 C C . MET A 1 90 ? -9.617 10.68 3.115 1 98.88 90 MET A C 1
ATOM 716 O O . MET A 1 90 ? -10.32 9.875 2.512 1 98.88 90 MET A O 1
ATOM 720 N N . ASP A 1 91 ? -10.016 11.438 4.098 1 98.75 91 ASP A N 1
ATOM 721 C CA . ASP A 1 91 ? -11.406 11.344 4.527 1 98.75 91 ASP A CA 1
ATOM 722 C C . ASP A 1 91 ? -12.359 11.75 3.406 1 98.75 91 ASP A C 1
ATOM 724 O O . ASP A 1 91 ? -13.398 11.109 3.201 1 98.75 91 ASP A O 1
ATOM 728 N N . SER A 1 92 ? -12.047 12.773 2.713 1 98.44 92 SER A N 1
ATOM 729 C CA . SER A 1 92 ? -12.906 13.281 1.651 1 98.44 92 SER A CA 1
ATOM 730 C C . SER A 1 92 ? -12.875 12.375 0.427 1 98.44 92 SER A C 1
ATOM 732 O O . SER A 1 92 ? -13.859 12.281 -0.31 1 98.44 92 SER A O 1
ATOM 734 N N . ALA A 1 93 ? -11.766 11.688 0.209 1 98.44 93 ALA A N 1
ATOM 735 C CA . ALA A 1 93 ? -11.555 10.883 -0.991 1 98.44 93 ALA A CA 1
ATOM 736 C C . ALA A 1 93 ? -12.18 9.5 -0.841 1 98.44 93 ALA A C 1
ATOM 738 O O . ALA A 1 93 ? -12.344 8.773 -1.825 1 98.44 93 ALA A O 1
ATOM 739 N N . ALA A 1 94 ? -12.492 9.078 0.391 1 96.62 94 ALA A N 1
ATOM 740 C CA . ALA A 1 94 ? -12.969 7.723 0.66 1 96.62 94 ALA A CA 1
ATOM 741 C C . ALA A 1 94 ? -14.461 7.602 0.39 1 96.62 94 ALA A C 1
ATOM 743 O O . ALA A 1 94 ? -15.188 8.594 0.429 1 96.62 94 ALA A O 1
ATOM 744 N N . MET B 1 1 ? -13.781 -24.625 -6.84 1 56.38 1 MET B N 1
ATOM 745 C CA . MET B 1 1 ? -12.727 -25.594 -6.504 1 56.38 1 MET B CA 1
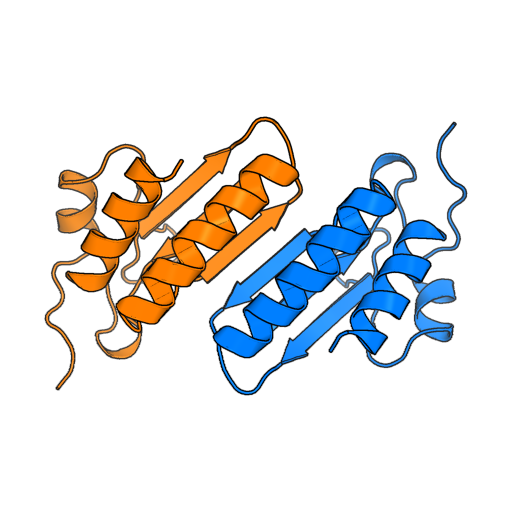ATOM 746 C C . MET B 1 1 ? -11.422 -24.859 -6.18 1 56.38 1 MET B C 1
ATOM 748 O O . MET B 1 1 ? -11.102 -23.844 -6.789 1 56.38 1 MET B O 1
ATOM 752 N N . SER B 1 2 ? -10.75 -25.172 -4.902 1 73 2 SER B N 1
ATOM 753 C CA . SER B 1 2 ? -9.5 -24.547 -4.496 1 73 2 SER B CA 1
ATOM 754 C C . SER B 1 2 ? -8.414 -24.75 -5.547 1 73 2 SER B C 1
ATOM 756 O O . SER B 1 2 ? -8.375 -25.797 -6.211 1 73 2 SER B O 1
ATOM 758 N N . ARG B 1 3 ? -7.746 -23.719 -6.02 1 82.12 3 ARG B N 1
ATOM 759 C CA . ARG B 1 3 ? -6.652 -23.781 -6.98 1 82.12 3 ARG B CA 1
ATOM 760 C C . ARG B 1 3 ? -5.527 -24.688 -6.473 1 82.12 3 ARG B C 1
ATOM 762 O O . ARG B 1 3 ? -5.254 -24.719 -5.273 1 82.12 3 ARG B O 1
ATOM 769 N N . PRO B 1 4 ? -4.984 -25.469 -7.309 1 91.31 4 PRO B N 1
ATOM 770 C CA . PRO B 1 4 ? -3.877 -26.328 -6.879 1 91.31 4 PRO B CA 1
ATOM 771 C C . PRO B 1 4 ? -2.709 -25.531 -6.297 1 91.31 4 PRO B C 1
ATOM 773 O O . PRO B 1 4 ? -2.346 -24.484 -6.828 1 91.31 4 PRO B O 1
ATOM 776 N N . ARG B 1 5 ? -2.197 -26.062 -5.156 1 95.38 5 ARG B N 1
ATOM 777 C CA . ARG B 1 5 ? -1.034 -25.469 -4.508 1 95.38 5 ARG B CA 1
ATOM 778 C C . ARG B 1 5 ? 0.261 -25.984 -5.117 1 95.38 5 ARG B C 1
ATOM 780 O O . ARG B 1 5 ? 0.417 -27.203 -5.312 1 95.38 5 ARG B O 1
ATOM 787 N N . ILE B 1 6 ? 1.143 -25.094 -5.535 1 97.62 6 ILE B N 1
ATOM 788 C CA . ILE B 1 6 ? 2.482 -25.469 -5.969 1 97.62 6 ILE B CA 1
ATOM 789 C C . ILE B 1 6 ? 3.461 -25.328 -4.805 1 97.62 6 ILE B C 1
ATOM 791 O O . ILE B 1 6 ? 4.508 -25.969 -4.773 1 97.62 6 ILE B O 1
ATOM 795 N N . GLY B 1 7 ? 3.18 -24.391 -3.875 1 98.31 7 GLY B N 1
ATOM 796 C CA . GLY B 1 7 ? 4.004 -24.188 -2.695 1 98.31 7 GLY B CA 1
ATOM 797 C C . GLY B 1 7 ? 5.078 -23.141 -2.895 1 98.31 7 GLY B C 1
ATOM 798 O O . GLY B 1 7 ? 5.609 -22.984 -3.996 1 98.31 7 GLY B O 1
ATOM 799 N N . ALA B 1 8 ? 5.406 -22.453 -1.82 1 98.75 8 ALA B N 1
ATOM 800 C CA . ALA B 1 8 ? 6.375 -21.359 -1.842 1 98.75 8 ALA B CA 1
ATOM 801 C C . ALA B 1 8 ? 7.746 -21.859 -2.287 1 98.75 8 ALA B C 1
ATOM 803 O O . ALA B 1 8 ? 8.438 -21.188 -3.061 1 98.75 8 ALA B O 1
ATOM 804 N N . ALA B 1 9 ? 8.133 -22.984 -1.762 1 97.88 9 ALA B N 1
ATOM 805 C CA . ALA B 1 9 ? 9.453 -23.531 -2.066 1 97.88 9 ALA B CA 1
ATOM 806 C C . ALA B 1 9 ? 9.617 -23.75 -3.566 1 97.88 9 ALA B C 1
ATOM 808 O O . ALA B 1 9 ? 10.664 -23.406 -4.137 1 97.88 9 ALA B O 1
ATOM 809 N N . ALA B 1 10 ? 8.633 -24.328 -4.172 1 97.94 10 ALA B N 1
ATOM 810 C CA . ALA B 1 10 ? 8.688 -24.562 -5.609 1 97.94 10 ALA B CA 1
ATOM 811 C C . ALA B 1 10 ? 8.656 -23.25 -6.387 1 97.94 10 ALA B C 1
ATOM 813 O O . ALA B 1 10 ? 9.359 -23.094 -7.383 1 97.94 10 ALA B O 1
ATOM 814 N N . ALA B 1 11 ? 7.855 -22.344 -6 1 98.5 11 ALA B N 1
ATOM 815 C CA . ALA B 1 11 ? 7.664 -21.078 -6.699 1 98.5 11 ALA B CA 1
ATOM 816 C C . ALA B 1 11 ? 8.961 -20.266 -6.746 1 98.5 11 ALA B C 1
ATOM 818 O O . ALA B 1 11 ? 9.336 -19.734 -7.793 1 98.5 11 ALA B O 1
ATOM 819 N N . ILE B 1 12 ? 9.664 -20.188 -5.551 1 98.44 12 ILE B N 1
ATOM 820 C CA . ILE B 1 12 ? 10.781 -19.266 -5.477 1 98.44 12 ILE B CA 1
ATOM 821 C C . ILE B 1 12 ? 11.938 -19.766 -6.336 1 98.44 12 ILE B C 1
ATOM 823 O O . ILE B 1 12 ? 12.836 -19 -6.699 1 98.44 12 ILE B O 1
ATOM 827 N N . THR B 1 13 ? 11.898 -21.078 -6.676 1 98.31 13 THR B N 1
ATOM 828 C CA . THR B 1 13 ? 12.922 -21.609 -7.562 1 98.31 13 THR B CA 1
ATOM 829 C C . THR B 1 13 ? 12.773 -21.031 -8.969 1 98.31 13 THR B C 1
ATOM 831 O O . THR B 1 13 ? 13.711 -21.094 -9.773 1 98.31 13 THR B O 1
ATOM 834 N N . GLN B 1 14 ? 11.664 -20.453 -9.266 1 98.12 14 GLN B N 1
ATOM 835 C CA . GLN B 1 14 ? 11.383 -19.922 -10.594 1 98.12 14 GLN B CA 1
ATOM 836 C C . GLN B 1 14 ? 11.422 -18.406 -10.594 1 98.12 14 GLN B C 1
ATOM 838 O O . GLN B 1 14 ? 11.094 -17.766 -11.594 1 98.12 14 GLN B O 1
ATOM 843 N N . LEU B 1 15 ? 11.797 -17.844 -9.516 1 98.56 15 LEU B N 1
ATOM 844 C CA . LEU B 1 15 ? 11.75 -16.391 -9.336 1 98.56 15 LEU B CA 1
ATOM 845 C C . LEU B 1 15 ? 13.094 -15.867 -8.828 1 98.56 15 LEU B C 1
ATOM 847 O O . LEU B 1 15 ? 13.844 -16.594 -8.172 1 98.56 15 LEU B O 1
ATOM 851 N N . GLU B 1 16 ? 13.414 -14.734 -9.188 1 97.62 16 GLU B N 1
ATOM 852 C CA . GLU B 1 16 ? 14.625 -14.086 -8.672 1 97.62 16 GLU B CA 1
ATOM 853 C C . GLU B 1 16 ? 14.281 -13.062 -7.598 1 97.62 16 GLU B C 1
ATOM 855 O O . GLU B 1 16 ? 13.422 -12.203 -7.805 1 97.62 16 GLU B O 1
ATOM 860 N N . GLY B 1 17 ? 14.922 -13.148 -6.469 1 98.44 17 GLY B N 1
ATOM 861 C CA . GLY B 1 17 ? 14.789 -12.141 -5.426 1 98.44 17 GLY B CA 1
ATOM 862 C C . GLY B 1 17 ? 13.578 -12.367 -4.535 1 98.44 17 GLY B C 1
ATOM 863 O O . GLY B 1 17 ? 13.297 -11.555 -3.648 1 98.44 17 GLY B O 1
ATOM 864 N N . TRP B 1 18 ? 12.859 -13.336 -4.77 1 98.81 18 TRP B N 1
ATOM 865 C CA . TRP B 1 18 ? 11.734 -13.711 -3.924 1 98.81 18 TRP B CA 1
ATOM 866 C C . TRP B 1 18 ? 12.164 -14.703 -2.854 1 98.81 18 TRP B C 1
ATOM 868 O O . TRP B 1 18 ? 13.086 -15.492 -3.064 1 98.81 18 TRP B O 1
ATOM 878 N N . ALA B 1 19 ? 11.492 -14.68 -1.732 1 98.81 19 ALA B N 1
ATOM 879 C CA . ALA B 1 19 ? 11.781 -15.57 -0.616 1 98.81 19 ALA B CA 1
ATOM 880 C C . ALA B 1 19 ? 10.5 -16.188 -0.054 1 98.81 19 ALA B C 1
ATOM 882 O O . ALA B 1 19 ? 9.398 -15.695 -0.335 1 98.81 19 ALA B O 1
ATOM 883 N N . ILE B 1 20 ? 10.688 -17.25 0.729 1 98.75 20 ILE B N 1
ATOM 884 C CA . ILE B 1 20 ? 9.586 -17.781 1.515 1 98.75 20 ILE B CA 1
ATOM 885 C C . ILE B 1 20 ? 9.289 -16.859 2.695 1 98.75 20 ILE B C 1
ATOM 887 O O . ILE B 1 20 ? 10.211 -16.422 3.393 1 98.75 20 ILE B O 1
ATOM 891 N N . ALA B 1 21 ? 8.008 -16.547 2.846 1 98.5 21 ALA B N 1
ATOM 892 C CA . ALA B 1 21 ? 7.648 -15.664 3.953 1 98.5 21 ALA B CA 1
ATOM 893 C C . ALA B 1 21 ? 7.938 -16.328 5.297 1 98.5 21 ALA B C 1
ATOM 895 O O . ALA B 1 21 ? 7.469 -17.438 5.566 1 98.5 21 ALA B O 1
ATOM 896 N N . PRO B 1 22 ? 8.703 -15.773 6.195 1 95.44 22 PRO B N 1
ATOM 897 C CA . PRO B 1 22 ? 9.109 -16.422 7.445 1 95.44 22 PRO B CA 1
ATOM 898 C C . PRO B 1 22 ? 7.953 -16.594 8.422 1 95.44 22 PRO B C 1
ATOM 900 O O . PRO B 1 22 ? 7.934 -17.547 9.195 1 95.44 22 PRO B O 1
ATOM 903 N N . ASN B 1 23 ? 7.016 -15.836 8.469 1 92.75 23 ASN B N 1
ATOM 904 C CA . ASN B 1 23 ? 5.926 -15.891 9.438 1 92.75 23 ASN B CA 1
ATOM 905 C C . ASN B 1 23 ? 4.586 -16.172 8.758 1 92.75 23 ASN B C 1
ATOM 907 O O . ASN B 1 23 ? 3.568 -15.57 9.117 1 92.75 23 ASN B O 1
ATOM 911 N N . HIS B 1 24 ? 4.648 -17.016 7.84 1 96.5 24 HIS B N 1
ATOM 912 C CA . HIS B 1 24 ? 3.457 -17.422 7.109 1 96.5 24 HIS B CA 1
ATOM 913 C C . HIS B 1 24 ? 3.51 -18.906 6.77 1 96.5 24 HIS B C 1
ATOM 915 O O . HIS B 1 24 ? 4.59 -19.469 6.555 1 96.5 24 HIS B O 1
ATOM 921 N N . LYS B 1 25 ? 2.406 -19.547 6.766 1 95.94 25 LYS B N 1
ATOM 922 C CA . LYS B 1 25 ? 2.35 -20.984 6.488 1 95.94 25 LYS B CA 1
ATOM 923 C C . LYS B 1 25 ? 2.912 -21.297 5.109 1 95.94 25 LYS B C 1
ATOM 925 O O . LYS B 1 25 ? 3.707 -22.234 4.953 1 95.94 25 LYS B O 1
ATOM 930 N N . ASP B 1 26 ? 2.439 -20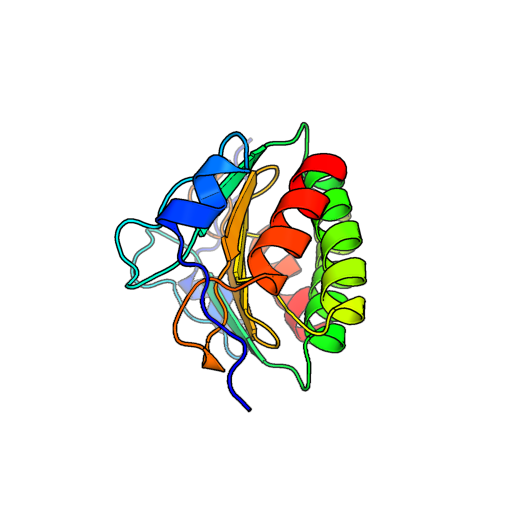.609 4.055 1 98.56 26 ASP B N 1
ATOM 931 C CA . ASP B 1 26 ? 2.865 -20.812 2.674 1 98.56 26 ASP B CA 1
ATOM 932 C C . ASP B 1 26 ? 2.617 -19.562 1.838 1 98.56 26 ASP B C 1
ATOM 934 O O . ASP B 1 26 ? 1.52 -19.359 1.309 1 98.56 26 ASP B O 1
ATOM 938 N N . ALA B 1 27 ? 3.627 -18.734 1.66 1 98.88 27 ALA B N 1
ATOM 939 C CA . ALA B 1 27 ? 3.588 -17.484 0.91 1 98.88 27 ALA B CA 1
ATOM 940 C C . ALA B 1 27 ? 4.977 -17.094 0.411 1 98.88 27 ALA B C 1
ATOM 942 O O . ALA B 1 27 ? 5.984 -17.594 0.916 1 98.88 27 ALA B O 1
ATOM 943 N N . ILE B 1 28 ? 5.016 -16.25 -0.566 1 98.94 28 ILE B N 1
ATOM 944 C CA . ILE B 1 28 ? 6.281 -15.727 -1.062 1 98.94 28 ILE B CA 1
ATOM 945 C C . ILE B 1 28 ? 6.297 -14.203 -0.91 1 98.94 28 ILE B C 1
ATOM 947 O O . ILE B 1 28 ? 5.246 -13.562 -0.946 1 98.94 28 ILE B O 1
ATOM 951 N N . VAL B 1 29 ? 7.5 -13.633 -0.704 1 98.94 29 VAL B N 1
ATOM 952 C CA . VAL B 1 29 ? 7.609 -12.211 -0.42 1 98.94 29 VAL B CA 1
ATOM 953 C C . VAL B 1 29 ? 8.773 -11.617 -1.211 1 98.94 29 VAL B C 1
ATOM 955 O O . VAL B 1 29 ? 9.727 -12.32 -1.545 1 98.94 29 VAL B O 1
ATOM 958 N N . LYS B 1 30 ? 8.664 -10.383 -1.539 1 98.88 30 LYS B N 1
ATOM 959 C CA . LYS B 1 30 ? 9.742 -9.586 -2.133 1 98.88 30 LYS B CA 1
ATOM 960 C C . LYS B 1 30 ? 9.555 -8.102 -1.838 1 98.88 30 LYS B C 1
ATOM 962 O O . LYS B 1 30 ? 8.422 -7.613 -1.773 1 98.88 30 LYS B O 1
ATOM 967 N N . THR B 1 31 ? 10.641 -7.43 -1.587 1 98.88 31 THR B N 1
ATOM 968 C CA . THR B 1 31 ? 10.656 -5.977 -1.462 1 98.88 31 THR B CA 1
ATOM 969 C C . THR B 1 31 ? 11.234 -5.328 -2.717 1 98.88 31 THR B C 1
ATOM 971 O O . THR B 1 31 ? 12.32 -5.703 -3.17 1 98.88 31 THR B O 1
ATOM 974 N N . PHE B 1 32 ? 10.469 -4.422 -3.307 1 98.94 32 PHE B N 1
ATOM 975 C CA . PHE B 1 32 ? 10.93 -3.609 -4.426 1 98.94 32 PHE B CA 1
ATOM 976 C C . PHE B 1 32 ? 11.305 -2.207 -3.961 1 98.94 32 PHE B C 1
ATOM 978 O O . PHE B 1 32 ? 10.633 -1.631 -3.102 1 98.94 32 PHE B O 1
ATOM 985 N N . ARG B 1 33 ? 12.367 -1.641 -4.504 1 98.81 33 ARG B N 1
ATOM 986 C CA . ARG B 1 33 ? 12.797 -0.27 -4.246 1 98.81 33 ARG B CA 1
ATOM 987 C C . ARG B 1 33 ? 12.938 0.515 -5.543 1 98.81 33 ARG B C 1
ATOM 989 O O . ARG B 1 33 ? 13.422 -0.016 -6.547 1 98.81 33 ARG B O 1
ATOM 996 N N . PHE B 1 34 ? 12.477 1.767 -5.508 1 98.88 34 PHE B N 1
ATOM 997 C CA . PHE B 1 34 ? 12.461 2.633 -6.684 1 98.88 34 PHE B CA 1
ATOM 998 C C . PHE B 1 34 ? 13.172 3.949 -6.395 1 98.88 34 PHE B C 1
ATOM 1000 O O . PHE B 1 34 ? 13.656 4.168 -5.281 1 98.88 34 PHE B O 1
ATOM 1007 N N . ASP B 1 35 ? 13.258 4.793 -7.391 1 98.62 35 ASP B N 1
ATOM 1008 C CA . ASP B 1 35 ? 13.977 6.051 -7.219 1 98.62 35 ASP B CA 1
ATOM 1009 C C . ASP B 1 35 ? 13.172 7.027 -6.359 1 98.62 35 ASP B C 1
ATOM 1011 O O . ASP B 1 35 ? 13.75 7.812 -5.605 1 98.62 35 ASP B O 1
ATOM 1015 N N . ASP B 1 36 ? 11.906 7.016 -6.543 1 98.44 36 ASP B N 1
ATOM 1016 C CA . ASP B 1 36 ? 11.031 7.926 -5.809 1 98.44 36 ASP B CA 1
ATOM 1017 C C . ASP B 1 36 ? 9.625 7.352 -5.691 1 98.44 36 ASP B C 1
ATOM 1019 O O . ASP B 1 36 ? 9.367 6.219 -6.113 1 98.44 36 ASP B O 1
ATOM 1023 N N . PHE B 1 37 ? 8.781 8.133 -5.016 1 98.62 37 PHE B N 1
ATOM 1024 C CA . PHE B 1 37 ? 7.414 7.695 -4.766 1 98.62 37 PHE B CA 1
ATOM 1025 C C . PHE B 1 37 ? 6.648 7.52 -6.07 1 98.62 37 PHE B C 1
ATOM 1027 O O . PHE B 1 37 ? 5.844 6.598 -6.207 1 98.62 37 PHE B O 1
ATOM 1034 N N . ASN B 1 38 ? 6.867 8.391 -7.043 1 98.19 38 ASN B N 1
ATOM 1035 C CA . ASN B 1 38 ? 6.16 8.328 -8.32 1 98.19 38 ASN B CA 1
ATOM 1036 C C . ASN B 1 38 ? 6.434 7.016 -9.047 1 98.19 38 ASN B C 1
ATOM 1038 O O . ASN B 1 38 ? 5.508 6.387 -9.57 1 98.19 38 ASN B O 1
ATOM 1042 N N . GLN B 1 39 ? 7.625 6.602 -9.031 1 98.75 39 GLN B N 1
ATOM 1043 C CA . GLN B 1 39 ? 7.961 5.332 -9.672 1 98.75 39 GLN B CA 1
ATOM 1044 C C . GLN B 1 39 ? 7.367 4.156 -8.906 1 98.75 39 GLN B C 1
ATOM 1046 O O . GLN B 1 39 ? 6.875 3.201 -9.508 1 98.75 39 GLN B O 1
ATOM 1051 N N . ALA B 1 40 ? 7.477 4.164 -7.578 1 98.81 40 ALA B N 1
ATOM 1052 C CA . ALA B 1 40 ? 6.895 3.104 -6.762 1 98.81 40 ALA B CA 1
ATOM 1053 C C . ALA B 1 40 ? 5.398 2.963 -7.027 1 98.81 40 ALA B C 1
ATOM 1055 O O . ALA B 1 40 ? 4.906 1.856 -7.262 1 98.81 40 ALA B O 1
ATOM 1056 N N . PHE B 1 41 ? 4.715 4.109 -7.039 1 98.81 41 PHE B N 1
ATOM 1057 C CA . PHE B 1 41 ? 3.268 4.047 -7.215 1 98.81 41 PHE B CA 1
ATOM 1058 C C . PHE B 1 41 ? 2.912 3.678 -8.648 1 98.81 41 PHE B C 1
ATOM 1060 O O . PHE B 1 41 ? 1.884 3.043 -8.898 1 98.81 41 PHE B O 1
ATOM 1067 N N . GLY B 1 42 ? 3.787 4.094 -9.594 1 98.81 42 GLY B N 1
ATOM 1068 C CA . GLY B 1 42 ? 3.613 3.607 -10.953 1 98.81 42 GLY B CA 1
ATOM 1069 C C . GLY B 1 42 ? 3.674 2.096 -11.062 1 98.81 42 GLY B C 1
ATOM 1070 O O . GLY B 1 42 ? 2.85 1.482 -11.742 1 98.81 42 GLY B O 1
ATOM 1071 N N . PHE B 1 43 ? 4.641 1.471 -10.398 1 98.94 43 PHE B N 1
ATOM 1072 C CA . PHE B 1 43 ? 4.742 0.02 -10.297 1 98.94 43 PHE B CA 1
ATOM 1073 C C . PHE B 1 43 ? 3.471 -0.573 -9.703 1 98.94 43 PHE B C 1
ATOM 1075 O O . PHE B 1 43 ? 2.908 -1.523 -10.25 1 98.94 43 PHE B O 1
ATOM 1082 N N . MET B 1 44 ? 2.988 0.023 -8.617 1 98.94 44 MET B N 1
ATOM 1083 C CA . MET B 1 44 ? 1.793 -0.489 -7.949 1 98.94 44 MET B CA 1
ATOM 1084 C C . MET B 1 44 ? 0.579 -0.397 -8.867 1 98.94 44 MET B C 1
ATOM 1086 O O . MET B 1 44 ? -0.264 -1.296 -8.883 1 98.94 44 MET B O 1
ATOM 1090 N N . THR B 1 45 ? 0.533 0.689 -9.656 1 98.81 45 THR B N 1
ATOM 1091 C CA . THR B 1 45 ? -0.579 0.874 -10.578 1 98.81 45 THR B CA 1
ATOM 1092 C C . THR B 1 45 ? -0.576 -0.211 -11.656 1 98.81 45 THR B C 1
ATOM 1094 O O . THR B 1 45 ? -1.614 -0.807 -11.945 1 98.81 45 THR B O 1
ATOM 1097 N N . ARG B 1 46 ? 0.557 -0.482 -12.227 1 98.88 46 ARG B N 1
ATOM 1098 C CA . ARG B 1 46 ? 0.655 -1.536 -13.234 1 98.88 46 ARG B CA 1
ATOM 1099 C C . ARG B 1 46 ? 0.273 -2.891 -12.641 1 98.88 46 ARG B C 1
ATOM 1101 O O . ARG B 1 46 ? -0.435 -3.672 -13.281 1 98.88 46 ARG B O 1
ATOM 1108 N N . VAL B 1 47 ? 0.743 -3.152 -11.453 1 98.88 47 VAL B N 1
ATOM 1109 C CA . VAL B 1 47 ? 0.447 -4.422 -10.797 1 98.88 47 VAL B CA 1
ATOM 1110 C C . VAL B 1 47 ? -1.046 -4.508 -10.492 1 98.88 47 VAL B C 1
ATOM 1112 O O . VAL B 1 47 ? -1.655 -5.57 -10.625 1 98.88 47 VAL B O 1
ATOM 1115 N N . ALA B 1 48 ? -1.655 -3.393 -10.062 1 98.88 48 ALA B N 1
ATOM 1116 C CA . ALA B 1 48 ? -3.08 -3.371 -9.742 1 98.88 48 ALA B CA 1
ATOM 1117 C C . ALA B 1 48 ? -3.92 -3.762 -10.953 1 98.88 48 ALA B C 1
ATOM 1119 O O . ALA B 1 48 ? -4.906 -4.492 -10.828 1 98.88 48 ALA B O 1
ATOM 1120 N N . LEU B 1 49 ? -3.559 -3.273 -12.117 1 98.38 49 LEU B N 1
ATOM 1121 C CA . LEU B 1 49 ? -4.27 -3.613 -13.344 1 98.38 49 LEU B CA 1
ATOM 1122 C C . LEU B 1 49 ? -4.16 -5.105 -13.641 1 98.38 49 LEU B C 1
ATOM 1124 O O . LEU B 1 49 ? -5.156 -5.746 -13.984 1 98.38 49 LEU B O 1
ATOM 1128 N N . MET B 1 50 ? -2.996 -5.68 -13.484 1 98.69 50 MET B N 1
ATOM 1129 C CA . MET B 1 50 ? -2.807 -7.109 -13.703 1 98.69 50 MET B CA 1
ATOM 1130 C C . MET B 1 50 ? -3.564 -7.926 -12.664 1 98.69 50 MET B C 1
ATOM 1132 O O . MET B 1 50 ? -4.176 -8.945 -12.984 1 98.69 50 MET B O 1
ATOM 1136 N N . ALA B 1 51 ? -3.469 -7.508 -11.391 1 98.62 51 ALA B N 1
ATOM 1137 C CA . ALA B 1 51 ? -4.18 -8.172 -10.305 1 98.62 51 ALA B CA 1
ATOM 1138 C C . ALA B 1 51 ? -5.672 -8.273 -10.602 1 98.62 51 ALA B C 1
ATOM 1140 O O . ALA B 1 51 ? -6.293 -9.312 -10.359 1 98.62 51 ALA B O 1
ATOM 1141 N N . ASP B 1 52 ? -6.254 -7.176 -11.125 1 97.12 52 ASP B N 1
ATOM 1142 C CA . ASP B 1 52 ? -7.664 -7.152 -11.5 1 97.12 52 ASP B CA 1
ATOM 1143 C C . ASP B 1 52 ? -7.953 -8.148 -12.625 1 97.12 52 ASP B C 1
ATOM 1145 O O . ASP B 1 52 ? -8.938 -8.883 -12.57 1 97.12 52 ASP B O 1
ATOM 1149 N N . LYS B 1 53 ? -7.086 -8.203 -13.602 1 97.38 53 LYS B N 1
ATOM 1150 C CA . LYS B 1 53 ? -7.223 -9.117 -14.727 1 97.38 53 LYS B CA 1
ATOM 1151 C C . LYS B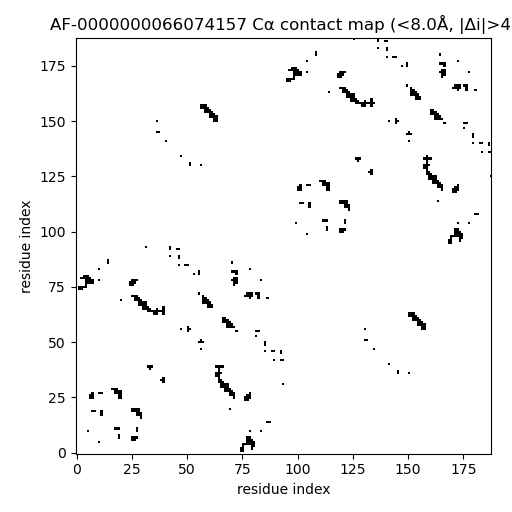 1 53 ? -7.195 -10.57 -14.266 1 97.38 53 LYS B C 1
ATOM 1153 O O . LYS B 1 53 ? -7.965 -11.398 -14.758 1 97.38 53 LYS B O 1
ATOM 1158 N N . LEU B 1 54 ? -6.379 -10.875 -13.312 1 97.44 54 LEU B N 1
ATOM 1159 C CA . LEU B 1 54 ? -6.203 -12.234 -12.812 1 97.44 54 LEU B CA 1
ATOM 1160 C C . LEU B 1 54 ? -7.234 -12.555 -11.742 1 97.44 54 LEU B C 1
ATOM 1162 O O . LEU B 1 54 ? -7.398 -13.711 -11.359 1 97.44 54 LEU B O 1
ATOM 1166 N N . ASP B 1 55 ? -7.879 -11.477 -11.242 1 97.38 55 ASP B N 1
ATOM 1167 C CA . ASP B 1 55 ? -8.703 -11.57 -10.039 1 97.38 55 ASP B CA 1
ATOM 1168 C C . ASP B 1 55 ? -7.922 -12.203 -8.891 1 97.38 55 ASP B C 1
ATOM 1170 O O . ASP B 1 55 ? -8.391 -13.148 -8.258 1 97.38 55 ASP B O 1
ATOM 1174 N N . HIS B 1 56 ? -6.77 -11.844 -8.695 1 98.38 56 HIS B N 1
ATOM 1175 C CA . HIS B 1 56 ? -5.824 -12.25 -7.664 1 98.38 56 HIS B CA 1
ATOM 1176 C C . HIS B 1 56 ? -4.992 -11.07 -7.18 1 98.38 56 HIS B C 1
ATOM 1178 O O . HIS B 1 56 ? -4.188 -10.516 -7.934 1 98.38 56 HIS B O 1
ATOM 1184 N N . HIS B 1 57 ? -5.234 -10.719 -5.977 1 98.75 57 HIS B N 1
ATOM 1185 C CA . HIS B 1 57 ? -4.715 -9.445 -5.473 1 98.75 57 HIS B CA 1
ATOM 1186 C C . HIS B 1 57 ? -3.594 -9.672 -4.465 1 98.75 57 HIS B C 1
ATOM 1188 O O . HIS B 1 57 ? -3.658 -10.602 -3.654 1 98.75 57 HIS B O 1
ATOM 1194 N N . PRO B 1 58 ? -2.594 -8.859 -4.496 1 98.75 58 PRO B N 1
ATOM 1195 C CA . PRO B 1 58 ? -1.493 -8.945 -3.533 1 98.75 58 PRO B CA 1
ATOM 1196 C C . PRO B 1 58 ? -1.867 -8.406 -2.154 1 98.75 58 PRO B C 1
ATOM 1198 O O . PRO B 1 58 ? -2.904 -7.754 -2.004 1 98.75 58 PRO B O 1
ATOM 1201 N N . GLU B 1 59 ? -1.12 -8.742 -1.163 1 98.56 59 GLU B N 1
ATOM 1202 C CA . GLU B 1 59 ? -0.94 -7.992 0.077 1 98.56 59 GLU B CA 1
ATOM 1203 C C . GLU B 1 59 ? 0.341 -7.164 0.04 1 98.56 59 GLU B C 1
ATOM 1205 O O . GLU B 1 59 ? 1.426 -7.699 -0.202 1 98.56 59 GLU B O 1
ATOM 1210 N N . TRP B 1 60 ? 0.219 -5.848 0.236 1 98.81 60 TRP B N 1
ATOM 1211 C CA . TRP B 1 60 ? 1.459 -5.105 0.03 1 98.81 60 TRP B CA 1
ATOM 1212 C C . TRP B 1 60 ? 1.495 -3.854 0.901 1 98.81 60 TRP B C 1
ATOM 1214 O O . TRP B 1 60 ? 0.449 -3.33 1.29 1 98.81 60 TRP B O 1
ATOM 1224 N N . PHE B 1 61 ? 2.668 -3.512 1.323 1 98.88 61 PHE B N 1
ATOM 1225 C CA . PHE B 1 61 ? 3.027 -2.373 2.162 1 98.88 61 PHE B CA 1
ATOM 1226 C C . PHE B 1 61 ? 3.938 -1.411 1.407 1 98.88 61 PHE B C 1
ATOM 1228 O O . PHE B 1 61 ? 4.895 -1.836 0.754 1 98.88 61 PHE B O 1
ATOM 1235 N N . ASN B 1 62 ? 3.566 -0.103 1.423 1 98.88 62 ASN B N 1
ATOM 1236 C CA . ASN B 1 62 ? 4.328 0.909 0.702 1 98.88 62 ASN B CA 1
ATOM 1237 C C . ASN B 1 62 ? 4.719 2.072 1.61 1 98.88 62 ASN B C 1
ATOM 1239 O O . ASN B 1 62 ? 3.873 2.617 2.324 1 98.88 62 ASN B O 1
ATOM 1243 N N . VAL B 1 63 ? 5.984 2.432 1.664 1 98.38 63 VAL B N 1
ATOM 1244 C CA . VAL B 1 63 ? 6.543 3.633 2.273 1 98.38 63 VAL B CA 1
ATOM 1245 C C . VAL B 1 63 ? 7.457 4.34 1.275 1 98.38 63 VAL B C 1
ATOM 1247 O O . VAL B 1 63 ? 8.539 3.846 0.958 1 98.38 63 VAL B O 1
ATOM 1250 N N . TYR B 1 64 ? 7.027 5.449 0.835 1 97.88 64 TYR B N 1
ATOM 1251 C CA . TYR B 1 64 ? 7.727 6.277 -0.141 1 97.88 64 TYR B CA 1
ATOM 1252 C C . TYR B 1 64 ? 8.133 5.457 -1.362 1 97.88 64 TYR B C 1
ATOM 1254 O O . TYR B 1 64 ? 7.281 5.078 -2.172 1 97.88 64 TYR B O 1
ATOM 1262 N N . ASN B 1 65 ? 9.375 5.09 -1.483 1 98.69 65 ASN B N 1
ATOM 1263 C CA . ASN B 1 65 ? 9.867 4.473 -2.713 1 98.69 65 ASN B CA 1
ATOM 1264 C C . ASN B 1 65 ? 10.008 2.961 -2.566 1 98.69 65 ASN B C 1
ATOM 1266 O O . ASN B 1 65 ? 10.656 2.312 -3.391 1 98.69 65 ASN B O 1
ATOM 1270 N N . ARG B 1 66 ? 9.453 2.432 -1.466 1 98.88 66 ARG B N 1
ATOM 1271 C CA . ARG B 1 66 ? 9.578 1.014 -1.146 1 98.88 66 ARG B CA 1
ATOM 1272 C C . ARG B 1 66 ? 8.219 0.329 -1.141 1 98.88 66 ARG B C 1
ATOM 1274 O O . ARG B 1 66 ? 7.25 0.858 -0.585 1 98.88 66 ARG B O 1
ATOM 1281 N N . VAL B 1 67 ? 8.141 -0.869 -1.823 1 98.94 67 VAL B N 1
ATOM 1282 C CA . VAL B 1 67 ? 6.93 -1.681 -1.841 1 98.94 67 VAL B CA 1
ATOM 1283 C C . VAL B 1 67 ? 7.254 -3.102 -1.383 1 98.94 67 VAL B C 1
ATOM 1285 O O . VAL B 1 67 ? 8.047 -3.801 -2.018 1 98.94 67 VAL B O 1
ATOM 1288 N N . GLU B 1 68 ? 6.727 -3.52 -0.293 1 98.94 68 GLU B N 1
ATOM 1289 C CA . GLU B 1 68 ? 6.824 -4.891 0.204 1 98.94 68 GLU B CA 1
ATOM 1290 C C . GLU B 1 68 ? 5.602 -5.711 -0.192 1 98.94 68 GLU B C 1
ATOM 1292 O O . GLU B 1 68 ? 4.465 -5.301 0.064 1 98.94 68 GLU B O 1
ATOM 1297 N N . VAL B 1 69 ? 5.863 -6.867 -0.802 1 98.88 69 VAL B N 1
ATOM 1298 C CA . VAL B 1 69 ? 4.777 -7.656 -1.377 1 98.88 69 VAL B CA 1
ATOM 1299 C C . VAL B 1 69 ? 4.742 -9.039 -0.731 1 98.88 69 VAL B C 1
ATOM 1301 O O . VAL B 1 69 ? 5.785 -9.664 -0.528 1 98.88 69 VAL B O 1
ATOM 1304 N N . LEU B 1 70 ? 3.602 -9.477 -0.4 1 98.88 70 LEU B N 1
ATOM 1305 C CA . LEU B 1 70 ? 3.316 -10.859 -0.028 1 98.88 70 LEU B CA 1
ATOM 1306 C C . LEU B 1 70 ? 2.258 -11.461 -0.947 1 98.88 70 LEU B C 1
ATOM 1308 O O . LEU B 1 70 ? 1.207 -10.852 -1.171 1 98.88 70 LEU B O 1
ATOM 1312 N N . LEU B 1 71 ? 2.586 -12.656 -1.535 1 98.81 71 LEU B N 1
ATOM 1313 C CA . LEU B 1 71 ? 1.653 -13.344 -2.418 1 98.81 71 LEU B CA 1
ATOM 1314 C C . LEU B 1 71 ? 1.311 -14.727 -1.872 1 98.81 71 LEU B C 1
ATOM 1316 O O . LEU B 1 71 ? 2.205 -15.5 -1.511 1 98.81 71 LEU B O 1
ATOM 1320 N N . THR B 1 72 ? 0.146 -15 -1.772 1 98.62 72 THR B N 1
ATOM 1321 C CA . THR B 1 72 ? -0.453 -16.281 -1.412 1 98.62 72 THR B CA 1
ATOM 1322 C C . THR B 1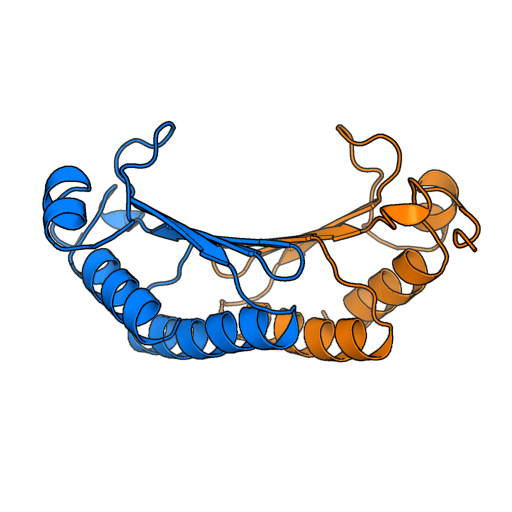 72 ? -1.904 -16.344 -1.878 1 98.62 72 THR B C 1
ATOM 1324 O O . THR B 1 72 ? -2.533 -15.32 -2.125 1 98.62 72 THR B O 1
ATOM 1327 N N . THR B 1 73 ? -2.412 -17.516 -2.104 1 97.81 73 THR B N 1
ATOM 1328 C CA . THR B 1 73 ? -3.824 -17.734 -2.404 1 97.81 73 THR B CA 1
ATOM 1329 C C . THR B 1 73 ? -4.566 -18.234 -1.171 1 97.81 73 THR B C 1
ATOM 1331 O O . THR B 1 73 ? -4.406 -19.391 -0.771 1 97.81 73 THR B O 1
ATOM 1334 N N . HIS B 1 74 ? -5.387 -17.391 -0.624 1 94.5 74 HIS B N 1
ATOM 1335 C CA . HIS B 1 74 ? -6.012 -17.672 0.666 1 94.5 74 HIS B CA 1
ATOM 1336 C C . HIS B 1 74 ? -6.883 -18.922 0.605 1 94.5 74 HIS B C 1
ATOM 1338 O O . HIS B 1 74 ? -6.828 -19.766 1.501 1 94.5 74 HIS B O 1
ATOM 1344 N N . ASP B 1 75 ? -7.625 -19.047 -0.519 1 93.5 75 ASP B N 1
ATOM 1345 C CA . ASP B 1 75 ? -8.57 -20.172 -0.582 1 93.5 75 ASP B CA 1
ATOM 1346 C C . ASP B 1 75 ? -7.84 -21.484 -0.842 1 93.5 75 ASP B C 1
ATOM 1348 O O . ASP B 1 75 ? -8.422 -22.562 -0.684 1 93.5 75 ASP B O 1
ATOM 1352 N N . ALA B 1 76 ? -6.625 -21.484 -1.265 1 95.69 76 ALA B N 1
ATOM 1353 C CA . ALA B 1 76 ? -5.809 -22.672 -1.483 1 95.69 76 ALA B CA 1
ATOM 1354 C C . ALA B 1 76 ? -4.887 -22.938 -0.293 1 95.69 76 ALA B C 1
ATOM 1356 O O . ALA B 1 76 ? -4.191 -23.953 -0.248 1 95.69 76 ALA B O 1
ATOM 1357 N N . ASP B 1 77 ? -4.859 -21.984 0.592 1 95.12 77 ASP B N 1
ATOM 1358 C CA . ASP B 1 77 ? -4.012 -22.047 1.777 1 95.12 77 ASP B CA 1
ATOM 1359 C C . ASP B 1 77 ? -2.535 -22.125 1.392 1 95.12 77 ASP B C 1
ATOM 1361 O O . ASP B 1 77 ? -1.784 -22.922 1.962 1 95.12 77 ASP B O 1
ATOM 1365 N N . GLY B 1 78 ? -2.195 -21.422 0.369 1 98.06 78 GLY B N 1
ATOM 1366 C CA . GLY B 1 78 ? -0.798 -21.453 -0.036 1 98.06 78 GLY B CA 1
ATOM 1367 C C . GLY B 1 78 ? -0.561 -20.859 -1.413 1 98.06 78 GLY B C 1
ATOM 1368 O O . GLY B 1 78 ? -1.445 -20.219 -1.979 1 98.06 78 GLY B O 1
ATOM 1369 N N . VAL B 1 79 ? 0.665 -21.047 -1.905 1 98.75 79 VAL B N 1
ATOM 1370 C CA . VAL B 1 79 ? 1.113 -20.453 -3.16 1 98.75 79 VAL B CA 1
ATOM 1371 C C . VAL B 1 79 ? 0.607 -21.281 -4.336 1 98.75 79 VAL B C 1
ATOM 1373 O O . VAL B 1 79 ? 0.748 -22.516 -4.344 1 98.75 79 VAL B O 1
ATOM 1376 N N . THR B 1 80 ? -0.048 -20.656 -5.234 1 98.56 80 THR B N 1
ATOM 1377 C CA . THR B 1 80 ? -0.553 -21.281 -6.453 1 98.56 80 THR B CA 1
ATOM 1378 C C . THR B 1 80 ? 0.102 -20.672 -7.688 1 98.56 80 THR B C 1
ATOM 1380 O O . THR B 1 80 ? 0.936 -19.781 -7.574 1 98.56 80 THR B O 1
ATOM 1383 N N . ASP B 1 81 ? -0.347 -21.172 -8.836 1 98 8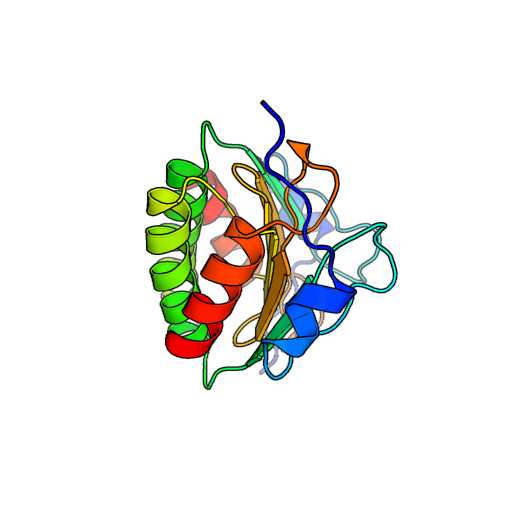1 ASP B N 1
ATOM 1384 C CA . ASP B 1 81 ? 0.178 -20.656 -10.094 1 98 81 ASP B CA 1
ATOM 1385 C C . ASP B 1 81 ? -0.192 -19.188 -10.273 1 98 81 ASP B C 1
ATOM 1387 O O . ASP B 1 81 ? 0.527 -18.438 -10.938 1 98 81 ASP B O 1
ATOM 1391 N N . LEU B 1 82 ? -1.305 -18.719 -9.672 1 98.44 82 LEU B N 1
ATOM 1392 C CA . LEU B 1 82 ? -1.684 -17.312 -9.758 1 98.44 82 LEU B CA 1
ATOM 1393 C C . LEU B 1 82 ? -0.644 -16.438 -9.078 1 98.44 82 LEU B C 1
ATOM 1395 O O . LEU B 1 82 ? -0.315 -15.352 -9.586 1 98.44 82 LEU B O 1
ATOM 1399 N N . ASP B 1 83 ? -0.16 -16.891 -7.98 1 98.75 83 ASP B N 1
ATOM 1400 C CA . ASP B 1 83 ? 0.872 -16.141 -7.258 1 98.75 83 ASP B CA 1
ATOM 1401 C C . ASP B 1 83 ? 2.158 -16.062 -8.078 1 98.75 83 ASP B C 1
ATOM 1403 O O . ASP B 1 83 ? 2.785 -15 -8.148 1 98.75 83 ASP B O 1
ATOM 1407 N N . LEU B 1 84 ? 2.486 -17.203 -8.641 1 98.75 84 LEU B N 1
ATOM 1408 C CA . LEU B 1 84 ? 3.688 -17.25 -9.469 1 98.75 84 LEU B CA 1
ATOM 1409 C C . LEU B 1 84 ? 3.555 -16.312 -10.664 1 98.75 84 LEU B C 1
ATOM 1411 O O . LEU B 1 84 ? 4.488 -15.586 -11 1 98.75 84 LEU B O 1
ATOM 1415 N N . THR B 1 85 ? 2.428 -16.344 -11.328 1 98.75 85 THR B N 1
ATOM 1416 C CA . THR B 1 85 ? 2.166 -15.492 -12.484 1 98.75 85 THR B CA 1
ATOM 1417 C C . THR B 1 85 ? 2.264 -14.016 -12.102 1 98.75 85 THR B C 1
ATOM 1419 O O . THR B 1 85 ? 2.92 -13.234 -12.789 1 98.75 85 THR B O 1
ATOM 1422 N N . LEU B 1 86 ? 1.667 -13.625 -10.961 1 98.88 86 LEU B N 1
ATOM 1423 C CA . LEU B 1 86 ? 1.694 -12.234 -10.523 1 98.88 86 LEU B CA 1
ATOM 1424 C C . LEU B 1 86 ? 3.107 -11.812 -10.133 1 98.88 86 LEU B C 1
ATOM 1426 O O . LEU B 1 86 ? 3.535 -10.695 -10.445 1 98.88 86 LEU B O 1
ATOM 1430 N N . ALA B 1 87 ? 3.783 -12.68 -9.508 1 98.94 87 ALA B N 1
ATOM 1431 C CA . ALA B 1 87 ? 5.164 -12.398 -9.125 1 98.94 87 ALA B CA 1
ATOM 1432 C C . ALA B 1 87 ? 6.035 -12.133 -10.344 1 98.94 87 ALA B C 1
ATOM 1434 O O . ALA B 1 87 ? 6.824 -11.188 -10.352 1 98.94 87 ALA B O 1
ATOM 1435 N N . LYS B 1 88 ? 5.895 -12.984 -11.352 1 98.88 88 LYS B N 1
ATOM 1436 C CA . LYS B 1 88 ? 6.664 -12.789 -12.578 1 98.88 88 LYS B CA 1
ATOM 1437 C C . LYS B 1 88 ? 6.328 -11.453 -13.234 1 98.88 88 LYS B C 1
ATOM 1439 O O . LYS B 1 88 ? 7.215 -10.766 -13.742 1 98.88 88 LYS B O 1
ATOM 1444 N N . PHE B 1 89 ? 5.105 -11.172 -13.219 1 98.88 89 PHE B N 1
ATOM 1445 C CA . PHE B 1 89 ? 4.715 -9.883 -13.773 1 98.88 89 PHE B CA 1
ATOM 1446 C C . PHE B 1 89 ? 5.344 -8.742 -12.977 1 98.88 89 PHE B C 1
ATOM 1448 O O . PHE B 1 89 ? 5.836 -7.77 -13.562 1 98.88 89 PHE B O 1
ATOM 1455 N N . MET B 1 90 ? 5.305 -8.789 -11.641 1 98.88 90 MET B N 1
ATOM 1456 C CA . MET B 1 90 ? 5.898 -7.762 -10.789 1 98.88 90 MET B CA 1
ATOM 1457 C C . MET B 1 90 ? 7.379 -7.586 -11.102 1 98.88 90 MET B C 1
ATOM 1459 O O . MET B 1 90 ? 7.879 -6.461 -11.156 1 98.88 90 MET B O 1
ATOM 1463 N N . ASP B 1 91 ? 8.016 -8.68 -11.359 1 98.75 91 ASP B N 1
ATOM 1464 C CA . ASP B 1 91 ? 9.422 -8.609 -11.734 1 98.75 91 ASP B CA 1
ATOM 1465 C C . ASP B 1 91 ? 9.609 -7.836 -13.039 1 98.75 91 ASP B C 1
ATOM 1467 O O . ASP B 1 91 ? 10.539 -7.039 -13.172 1 98.75 91 ASP B O 1
ATOM 1471 N N . SER B 1 92 ? 8.773 -8.07 -13.969 1 98.44 92 SER B N 1
ATOM 1472 C CA . SER B 1 92 ? 8.891 -7.434 -15.281 1 98.44 92 SER B CA 1
ATOM 1473 C C . SER B 1 92 ? 8.484 -5.965 -15.219 1 98.44 92 SER B C 1
ATOM 1475 O O . SER B 1 92 ? 8.984 -5.145 -15.992 1 98.44 92 SER B O 1
ATOM 1477 N N . ALA B 1 93 ? 7.594 -5.621 -14.305 1 98.44 93 ALA B N 1
ATOM 1478 C CA . ALA B 1 93 ? 7.023 -4.281 -14.219 1 98.44 93 ALA B CA 1
ATOM 1479 C C . ALA B 1 93 ? 7.941 -3.346 -13.438 1 98.44 93 ALA B C 1
ATOM 1481 O O . ALA B 1 93 ? 7.773 -2.123 -13.477 1 98.44 93 ALA B O 1
ATOM 1482 N N . ALA B 1 94 ? 8.898 -3.875 -12.664 1 96.62 94 ALA B N 1
ATOM 1483 C CA . ALA B 1 94 ? 9.742 -3.082 -11.766 1 96.62 94 ALA B CA 1
ATOM 1484 C C . ALA B 1 94 ? 10.906 -2.455 -12.523 1 96.62 94 ALA B C 1
ATOM 1486 O O . ALA B 1 94 ? 11.312 -2.959 -13.578 1 96.62 94 ALA B O 1
#

Foldseek 3Di:
DQADAPFQVNLVVVPPQKDFDPPAPAKIKHKDFDPWQVLQVQLVVVLVVVCVVLVADWDWDDDIRMIITIHADVSNRYHHVSRSVSRVVSVVSD/DQADAPFQVNLVVVPPQKDFDPPAPAKIKHKDFDPWQVLQVQLVVVLVVVCVVLVADWDWDDDIRMIITIHADVSNRYDHVSRSVSRVVSVVSD

Radius of gyration: 17.53 Å; Cα contacts (8 Å, |Δi|>4): 348; chains: 2; bounding box: 31×50×36 Å

Secondary structure (DSSP, 8-state):
-PPPB--HHHHHTTSSS-EE-TTSSS-EEEEEE-SSHHHHHHHHHHHHHHHHHHT---EEEEETTEEEEEE-BGGGTB-BHHHHHHHHHHHHH-/-PPPB--HHHHHTTSSS-EE-TTSSS-EEEEEE-SSHHHHHHHHHHHHHHHHHHT---EEEEETTEEEEEE-BGGGTB-BHHHHHHHHHHHHH-

InterPro domains:
  IPR001533 Pterin 4 alpha carbinolamine dehydratase [MF_00434] (3-94)
  IPR001533 Pterin 4 alpha carbinolamine dehydratase [PF01329] (9-92)
  IPR001533 Pterin 4 alpha carbinolamine dehydratase [PTHR12599] (14-93)
  IPR036428 Pterin 4 alpha carbinolamine dehydratase superfamily [G3DSA:3.30.1360.20] (6-94)
  IPR036428 Pterin 4 alpha carbinolamine dehydratase superfamily [SSF55248] (10-93)